Protein AF-A0A011V335-F1 (afdb_monomer_lite)

Sequence (311 aa):
MRTKAKAALISAAAIVGVAGGIWFSWCSGINYERRYKKLFDKTFKGDYKITVTESWFYTNKEAPIKLPVRYKVYDVEYKDKNGNVRHSELDNRVGYSNYFFEDEKLIEYIKNRNFKADYDIMAFLNYEMDDIAKEDMRENIMPKYFDFTYDPESDSFPQGDGYKMICLPFGTCTNYVSETENIDKMQEFISPENCIVISDMDAKTYANIKSNYLLFAVIITDEDKYEMKDEYLKKVEAMMDEYSAASDFGGNYHYIVRRESNEETELKDLDVTEVYVLNGEKITFDPNEEYPSARFREEIAKKCGYVISKK

Secondary structure (DSSP, 8-state):
-HHHHHHHHHHHHHHHHHHHHHHHHHHT---HHHHHHHHHHHHTTT-EEEEEEEEEEE--SSSSS---EEEEEEEEEEE-TT--EEEEEEEGGGGG-SSS----SHHHHHHHHHHHHHHHHHHHHHHHHHHHHHHHIIIIIGGGT--EE--TTTTPPPEETTEEEEEEEEESHHHH--SSSSHHHHHHHH-TTT---GGG--HHHHHT-TTEEEEEEEEE--GGGGGGHHHHHHHHHHHHHHHHHTSTT--EEEEEEEEPPPTTS-GGG--EEEEEEETTEEE---TTSS-HHHHHHHHHHHHTT------

pLDDT: mean 83.06, std 13.7, range [46.56, 97.25]

Foldseek 3Di:
DPPVVVVVVVVVVVVCVVVVVCLVVFQAFDDCCVPQVLLCCQQQVPAKDKDFPDWDWDFAPQAPDGDTHIWTKIWIWGAAQVRDIDTFIDTSCQLQDCPAHRPPDPVSSVVSSVVSNLLSVLVRLQVLLFVQAQVQCVPPQLVVQADWDDDPVPPAATDDDQKGKDKGKDQLQSVQDHPVWCSVVSCCCSPSVNHHRSNHHYLLVQQQPLRMEIEMEIEGRDPVCQVCQVVVVVSVVVSLQVSLVSYPQRGWYKYKYWYDDDPPDDPVPIPMDIWTARSNRTDDDDPPDDCPVVVSSVVSCVVVPTDDDDD

Radius of gyration: 24.75 Å; chains: 1; bounding box: 71×44×75 Å

Structure (mmCIF, N/CA/C/O backbone):
data_AF-A0A011V335-F1
#
_entry.id   AF-A0A011V335-F1
#
loop_
_atom_site.group_PDB
_atom_site.id
_atom_site.type_symbol
_atom_site.label_atom_id
_atom_site.label_alt_id
_atom_site.label_comp_id
_atom_site.label_asym_id
_atom_site.label_entity_id
_atom_site.label_seq_id
_atom_site.pdbx_PDB_ins_code
_atom_site.Cartn_x
_atom_site.Cartn_y
_atom_site.Cartn_z
_atom_site.occupancy
_atom_site.B_iso_or_equiv
_atom_site.auth_seq_id
_atom_site.auth_comp_id
_atom_site.auth_asym_id
_atom_site.auth_atom_id
_atom_site.pdbx_PDB_model_num
ATOM 1 N N . MET A 1 1 ? 50.558 -2.243 -48.450 1.00 47.88 1 MET A N 1
ATOM 2 C CA . MET A 1 1 ? 49.505 -1.268 -48.061 1.00 47.88 1 MET A CA 1
ATOM 3 C C . MET A 1 1 ? 48.064 -1.809 -48.053 1.00 47.88 1 MET A C 1
ATOM 5 O O . MET A 1 1 ? 47.251 -1.235 -47.347 1.00 47.88 1 MET A O 1
ATOM 9 N N . ARG A 1 2 ? 47.705 -2.908 -48.745 1.00 50.12 2 ARG A N 1
ATOM 10 C CA . ARG A 1 2 ? 46.299 -3.380 -48.844 1.00 50.12 2 ARG A CA 1
ATOM 11 C C . ARG A 1 2 ? 45.705 -4.083 -47.603 1.00 50.12 2 ARG A C 1
ATOM 13 O O . ARG A 1 2 ? 44.489 -4.157 -47.487 1.00 50.12 2 ARG A O 1
ATOM 20 N N . THR A 1 3 ? 46.519 -4.589 -46.677 1.00 53.72 3 THR A N 1
ATOM 21 C CA . THR A 1 3 ? 46.053 -5.356 -45.500 1.00 53.72 3 THR A CA 1
ATOM 22 C C . THR A 1 3 ? 45.616 -4.475 -44.325 1.00 53.72 3 THR A C 1
ATOM 24 O O . THR A 1 3 ? 44.607 -4.769 -43.692 1.00 53.72 3 THR A O 1
ATOM 27 N N . LYS A 1 4 ? 46.297 -3.345 -44.085 1.00 50.56 4 LYS A N 1
ATOM 28 C CA . LYS A 1 4 ? 45.933 -2.385 -43.023 1.00 50.56 4 LYS A CA 1
ATOM 29 C C . LYS A 1 4 ? 44.600 -1.671 -43.297 1.00 50.56 4 LYS A C 1
ATOM 31 O O . LYS A 1 4 ? 43.833 -1.450 -42.371 1.00 50.56 4 LYS A O 1
ATOM 36 N N . ALA A 1 5 ? 44.293 -1.387 -44.566 1.00 55.03 5 ALA A N 1
ATOM 37 C CA . ALA A 1 5 ? 43.025 -0.771 -44.971 1.00 55.03 5 ALA A CA 1
ATOM 38 C C . ALA A 1 5 ? 41.816 -1.708 -44.776 1.00 55.03 5 ALA A C 1
ATOM 40 O O . ALA A 1 5 ? 40.760 -1.261 -44.342 1.00 55.03 5 ALA A O 1
ATOM 41 N N . LYS A 1 6 ? 41.976 -3.016 -45.035 1.00 47.25 6 LYS A N 1
ATOM 42 C CA . LYS A 1 6 ? 40.929 -4.019 -44.766 1.00 47.25 6 LYS A CA 1
ATOM 43 C C . LYS A 1 6 ? 40.679 -4.202 -43.268 1.00 47.25 6 LYS A C 1
ATOM 45 O O . LYS A 1 6 ? 39.527 -4.254 -42.861 1.00 47.25 6 LYS A O 1
ATOM 50 N N . ALA A 1 7 ? 41.737 -4.246 -42.455 1.00 56.38 7 ALA A N 1
ATOM 51 C CA . ALA A 1 7 ? 41.606 -4.303 -40.999 1.00 56.38 7 ALA A CA 1
ATOM 52 C C . ALA A 1 7 ? 40.910 -3.047 -40.442 1.00 56.38 7 ALA A C 1
ATOM 54 O O . ALA A 1 7 ? 39.993 -3.170 -39.643 1.00 56.38 7 ALA A O 1
ATOM 55 N N . ALA A 1 8 ? 41.265 -1.854 -40.935 1.00 57.12 8 ALA A N 1
ATOM 56 C CA . ALA A 1 8 ? 40.612 -0.604 -40.545 1.00 57.12 8 ALA A CA 1
ATOM 57 C C . ALA A 1 8 ? 39.120 -0.555 -40.932 1.00 57.12 8 ALA A C 1
ATOM 59 O O . ALA A 1 8 ? 38.309 -0.086 -40.142 1.00 57.12 8 ALA A O 1
ATOM 60 N N . LEU A 1 9 ? 38.743 -1.080 -42.104 1.00 51.69 9 LEU A N 1
ATOM 61 C CA . LEU A 1 9 ? 37.343 -1.184 -42.541 1.00 51.69 9 LEU A CA 1
ATOM 62 C C . LEU A 1 9 ? 36.528 -2.174 -41.701 1.00 51.69 9 LEU A C 1
ATOM 64 O O . LEU A 1 9 ? 35.381 -1.886 -41.375 1.00 51.69 9 LEU A O 1
ATOM 68 N N . ILE A 1 10 ? 37.113 -3.313 -41.323 1.00 58.72 10 ILE A N 1
ATOM 69 C CA . ILE A 1 10 ? 36.459 -4.299 -40.449 1.00 58.72 10 ILE A CA 1
ATOM 70 C C . ILE A 1 10 ? 36.285 -3.726 -39.037 1.00 58.72 10 ILE A C 1
ATOM 72 O O . ILE A 1 10 ? 35.203 -3.835 -38.466 1.00 58.72 10 ILE A O 1
ATOM 76 N N . SER A 1 11 ? 37.300 -3.042 -38.501 1.00 52.34 11 SER A N 1
ATOM 77 C CA . SER A 1 11 ? 37.193 -2.345 -37.216 1.00 52.34 11 SER A CA 1
ATOM 78 C C . SER A 1 11 ? 36.171 -1.205 -37.259 1.00 52.34 11 SER A C 1
ATOM 80 O O . SER A 1 11 ? 35.388 -1.059 -36.328 1.00 52.34 11 SER A O 1
ATOM 82 N N . ALA A 1 12 ? 36.114 -0.432 -38.348 1.00 52.47 12 ALA A N 1
ATOM 83 C CA . ALA A 1 12 ? 35.109 0.615 -38.530 1.00 52.47 12 ALA A CA 1
ATOM 84 C C . ALA A 1 12 ? 33.688 0.037 -38.637 1.00 52.47 12 ALA A C 1
ATOM 86 O O . ALA A 1 12 ? 32.772 0.562 -38.014 1.00 52.47 12 ALA A O 1
ATOM 87 N N . ALA A 1 13 ? 33.500 -1.075 -39.354 1.00 51.75 13 ALA A N 1
ATOM 88 C CA . ALA A 1 13 ? 32.215 -1.768 -39.436 1.00 51.75 13 ALA A CA 1
ATOM 89 C C . ALA A 1 13 ? 31.782 -2.358 -38.083 1.00 51.75 13 ALA A C 1
ATOM 91 O O . ALA A 1 13 ? 30.604 -2.296 -37.746 1.00 51.75 13 ALA A O 1
ATOM 92 N N . ALA A 1 14 ? 32.720 -2.867 -37.278 1.00 52.34 14 ALA A N 1
ATOM 93 C CA . ALA A 1 14 ? 32.442 -3.319 -35.917 1.00 52.34 14 ALA A CA 1
ATOM 94 C C . ALA A 1 14 ? 32.043 -2.150 -34.999 1.00 52.34 14 ALA A C 1
ATOM 96 O O . ALA A 1 14 ? 31.072 -2.265 -34.260 1.00 52.34 14 ALA A O 1
ATOM 97 N N . ILE A 1 15 ? 32.724 -1.003 -35.091 1.00 59.44 15 ILE A N 1
ATOM 98 C CA . ILE A 1 15 ? 32.381 0.207 -34.325 1.00 59.44 15 ILE A CA 1
ATOM 99 C C . ILE A 1 15 ? 31.007 0.748 -34.739 1.00 59.44 15 ILE A C 1
ATOM 101 O O . ILE A 1 15 ? 30.199 1.067 -33.874 1.00 59.44 15 ILE A O 1
ATOM 105 N N . VAL A 1 16 ? 30.704 0.804 -36.040 1.00 57.41 16 VAL A N 1
ATOM 106 C CA . VAL A 1 16 ? 29.388 1.229 -36.550 1.00 57.41 16 VAL A CA 1
ATOM 107 C C . VAL A 1 16 ? 28.296 0.222 -36.185 1.00 57.41 16 VAL A C 1
ATOM 109 O O . VAL A 1 16 ? 27.193 0.629 -35.838 1.00 57.41 16 VAL A O 1
ATOM 112 N N . GLY A 1 17 ? 28.592 -1.079 -36.197 1.00 53.84 17 GLY A N 1
ATOM 113 C CA . GLY A 1 17 ? 27.668 -2.124 -35.753 1.00 53.84 17 GLY A CA 1
ATOM 114 C C . GLY A 1 17 ? 27.359 -2.039 -34.257 1.00 53.84 17 GLY A C 1
ATOM 115 O O . GLY A 1 17 ? 26.199 -2.135 -33.866 1.00 53.84 17 GLY A O 1
ATOM 116 N N . VAL A 1 18 ? 28.371 -1.784 -33.424 1.00 57.69 18 VAL A N 1
ATOM 117 C CA . VAL A 1 18 ? 28.208 -1.577 -31.976 1.00 57.69 18 VAL A CA 1
ATOM 118 C C . VAL A 1 18 ? 27.462 -0.270 -31.696 1.00 57.69 18 VAL A C 1
ATOM 120 O O . VAL A 1 18 ? 26.479 -0.283 -30.962 1.00 57.69 18 VAL A O 1
ATOM 123 N N . ALA A 1 19 ? 27.848 0.842 -32.326 1.00 59.41 19 ALA A N 1
ATOM 124 C CA . ALA A 1 19 ? 27.178 2.134 -32.164 1.00 59.41 19 ALA A CA 1
ATOM 125 C C . ALA A 1 19 ? 25.725 2.105 -32.671 1.00 59.41 19 ALA A C 1
ATOM 127 O O . ALA A 1 19 ? 24.827 2.616 -32.007 1.00 59.41 19 ALA A O 1
ATOM 128 N N . GLY A 1 20 ? 25.476 1.454 -33.809 1.00 56.81 20 GLY A N 1
ATOM 129 C CA . GLY A 1 20 ? 24.141 1.261 -34.372 1.00 56.81 20 GLY A CA 1
ATOM 130 C C . GLY A 1 20 ? 23.272 0.338 -33.519 1.00 56.81 20 GLY A C 1
ATOM 131 O O . GLY A 1 20 ? 22.116 0.658 -33.264 1.00 56.81 20 GLY A O 1
ATOM 132 N N . GLY A 1 21 ? 23.820 -0.771 -33.013 1.00 59.94 21 GLY A N 1
ATOM 133 C CA . GLY A 1 21 ? 23.112 -1.672 -32.098 1.00 59.94 21 GLY A CA 1
ATOM 134 C C . GLY A 1 21 ? 22.742 -0.998 -30.774 1.00 59.94 21 GLY A C 1
ATOM 135 O O . GLY A 1 21 ? 21.608 -1.135 -30.311 1.00 59.94 21 GLY A O 1
ATOM 136 N N . ILE A 1 22 ? 23.661 -0.205 -30.211 1.00 60.53 22 ILE A N 1
ATOM 137 C CA . ILE A 1 22 ? 23.408 0.625 -29.026 1.00 60.53 22 ILE A CA 1
ATOM 138 C C . ILE A 1 22 ? 22.301 1.641 -29.325 1.00 60.53 22 ILE A C 1
ATOM 140 O O . ILE A 1 22 ? 21.349 1.723 -28.556 1.00 60.53 22 ILE A O 1
ATOM 144 N N . TRP A 1 23 ? 22.359 2.344 -30.461 1.00 59.50 23 TRP A N 1
ATOM 145 C CA . TRP A 1 23 ? 21.340 3.315 -30.873 1.00 59.50 23 TRP A CA 1
ATOM 146 C C . TRP A 1 23 ? 19.948 2.684 -31.035 1.00 59.50 23 TRP A C 1
ATOM 148 O O . TRP A 1 23 ? 18.973 3.178 -30.470 1.00 59.50 23 TRP A O 1
ATOM 158 N N . PHE A 1 24 ? 19.840 1.555 -31.745 1.00 59.03 24 PHE A N 1
ATOM 159 C CA . PHE A 1 24 ? 18.565 0.860 -31.965 1.00 59.03 24 PHE A CA 1
ATOM 160 C C . PHE A 1 24 ? 17.959 0.293 -30.676 1.00 59.03 24 PHE A C 1
ATOM 162 O O . PHE A 1 24 ? 16.754 0.427 -30.464 1.00 59.03 24 PHE A O 1
ATOM 169 N N . SER A 1 25 ? 18.772 -0.302 -29.795 1.00 61.47 25 SER A N 1
ATOM 170 C CA . SER A 1 25 ? 18.303 -0.800 -28.492 1.00 61.47 25 SER A CA 1
ATOM 171 C C . SER A 1 25 ? 17.948 0.320 -27.506 1.00 61.47 25 SER A C 1
ATOM 173 O O . SER A 1 25 ? 17.353 0.055 -26.456 1.00 61.47 25 SER A O 1
ATOM 175 N N . TRP A 1 26 ? 18.372 1.550 -27.780 1.00 62.94 26 TRP A N 1
ATOM 176 C CA . TRP A 1 26 ? 18.192 2.684 -26.889 1.00 62.94 26 TRP A CA 1
ATOM 177 C C . TRP A 1 26 ? 17.003 3.562 -27.326 1.00 62.94 26 TRP A C 1
ATOM 179 O O . TRP A 1 26 ? 16.133 3.840 -26.502 1.00 62.94 26 TRP A O 1
ATOM 189 N N . CYS A 1 27 ? 16.842 3.852 -28.624 1.00 62.84 27 CYS A N 1
ATOM 190 C CA . CYS A 1 27 ? 15.642 4.518 -29.149 1.00 62.84 27 CYS A CA 1
ATOM 191 C C . CYS A 1 27 ? 14.360 3.684 -28.996 1.00 62.84 27 CYS A C 1
ATOM 193 O O . CYS A 1 27 ? 13.268 4.230 -29.138 1.00 62.84 27 CYS A O 1
ATOM 195 N N . SER A 1 28 ? 14.451 2.372 -28.750 1.00 67.31 28 SER A N 1
ATOM 196 C CA . SER A 1 28 ? 13.273 1.502 -28.668 1.00 67.31 28 SER A CA 1
ATOM 197 C C . SER A 1 28 ? 12.402 1.724 -27.426 1.00 67.31 28 SER A C 1
ATOM 199 O O . SER A 1 28 ? 11.282 1.215 -27.407 1.00 67.31 28 SER A O 1
ATOM 201 N N . GLY A 1 29 ? 12.887 2.453 -26.414 1.00 75.56 29 GLY A N 1
ATOM 202 C CA . GLY A 1 29 ? 12.177 2.610 -25.142 1.00 75.56 29 GLY A CA 1
ATOM 203 C C . GLY A 1 29 ? 12.129 1.316 -24.318 1.00 75.56 29 GLY A C 1
ATOM 204 O O . GLY A 1 29 ? 12.666 0.278 -24.730 1.00 75.56 29 GLY A O 1
ATOM 205 N N . ILE A 1 30 ? 11.441 1.360 -23.173 1.00 81.88 30 ILE A N 1
ATOM 206 C CA . ILE A 1 30 ? 11.081 0.164 -22.399 1.00 81.88 30 ILE A CA 1
ATOM 207 C C . ILE A 1 30 ? 9.659 -0.253 -22.782 1.00 81.88 30 ILE A C 1
ATOM 209 O O . ILE A 1 30 ? 8.708 0.518 -22.675 1.00 81.88 30 ILE A O 1
ATOM 213 N N . ASN A 1 31 ? 9.505 -1.484 -23.264 1.00 84.56 31 ASN A N 1
ATOM 214 C CA . ASN A 1 31 ? 8.196 -2.048 -23.574 1.00 84.56 31 ASN A CA 1
ATOM 215 C C . ASN A 1 31 ? 7.699 -2.847 -22.360 1.00 84.56 31 ASN A C 1
ATOM 217 O O . ASN A 1 31 ? 8.119 -3.994 -22.180 1.00 84.56 31 ASN A O 1
ATOM 221 N N . TYR A 1 32 ? 6.853 -2.220 -21.536 1.00 85.88 32 TYR A N 1
ATOM 222 C CA . TYR A 1 32 ? 6.310 -2.818 -20.313 1.00 85.88 32 TYR A CA 1
ATOM 223 C C . TYR A 1 32 ? 5.444 -4.042 -20.609 1.00 85.88 32 TYR A C 1
ATOM 225 O O . TYR A 1 32 ? 5.655 -5.079 -19.987 1.00 85.88 32 TYR A O 1
ATOM 233 N N . GLU A 1 33 ? 4.587 -3.979 -21.633 1.00 82.25 33 GLU A N 1
ATOM 234 C CA . GLU A 1 33 ? 3.766 -5.112 -22.080 1.00 82.25 33 GLU A CA 1
ATOM 235 C C . GLU A 1 33 ? 4.626 -6.357 -22.331 1.00 82.25 33 GLU A C 1
ATOM 237 O O . GLU A 1 33 ? 4.341 -7.431 -21.815 1.00 82.25 33 GLU A O 1
ATOM 242 N N . ARG A 1 34 ? 5.734 -6.220 -23.069 1.00 87.94 34 ARG A N 1
ATOM 243 C CA . ARG A 1 34 ? 6.615 -7.357 -23.368 1.00 87.94 34 ARG A CA 1
ATOM 244 C C . ARG A 1 34 ? 7.442 -7.800 -22.161 1.00 87.94 34 ARG A C 1
ATOM 246 O O . ARG A 1 34 ? 7.646 -8.998 -21.984 1.00 87.94 34 ARG A O 1
ATOM 253 N N . ARG A 1 35 ? 7.989 -6.857 -21.387 1.00 88.62 35 ARG A N 1
ATOM 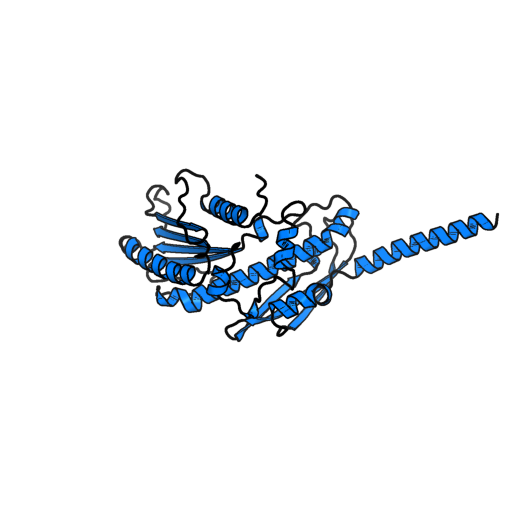254 C CA . ARG A 1 35 ? 8.908 -7.153 -20.273 1.00 88.62 35 ARG A CA 1
ATOM 255 C C . ARG A 1 35 ? 8.180 -7.798 -19.094 1.00 88.62 35 ARG A C 1
ATOM 257 O O . ARG A 1 35 ? 8.686 -8.776 -18.557 1.00 88.62 35 ARG A O 1
ATOM 264 N N . TYR A 1 36 ? 6.996 -7.296 -18.754 1.00 91.69 36 TYR A N 1
ATOM 265 C CA . TYR A 1 36 ? 6.241 -7.699 -17.568 1.00 91.69 36 TYR A CA 1
ATOM 266 C C . TYR A 1 36 ? 5.010 -8.547 -17.890 1.00 91.69 36 TYR A C 1
ATOM 268 O O . TYR A 1 36 ? 4.214 -8.810 -16.998 1.00 91.69 36 TYR A O 1
ATOM 276 N N . LYS A 1 37 ? 4.865 -9.057 -19.125 1.00 93.06 37 LYS A N 1
ATOM 277 C CA . LYS A 1 37 ? 3.721 -9.901 -19.514 1.00 93.06 37 LYS A CA 1
ATOM 278 C C . LYS A 1 37 ? 3.405 -10.996 -18.494 1.00 93.06 37 LYS A C 1
ATOM 280 O O . LYS A 1 37 ? 2.276 -11.099 -18.048 1.00 93.06 37 LYS A O 1
ATOM 285 N N . LYS A 1 38 ? 4.403 -11.800 -18.111 1.00 94.62 38 LYS A N 1
ATOM 286 C CA . LYS A 1 38 ? 4.194 -12.905 -17.159 1.00 94.62 38 LYS A CA 1
ATOM 287 C C . LYS A 1 38 ? 3.775 -12.419 -15.772 1.00 94.62 38 LYS A C 1
ATOM 289 O O . LYS A 1 38 ? 3.031 -13.120 -15.098 1.00 94.62 38 LYS A O 1
ATOM 294 N N . LEU A 1 39 ? 4.280 -11.258 -15.358 1.00 94.31 39 LEU A N 1
ATOM 295 C CA . LEU A 1 39 ? 3.921 -10.629 -14.094 1.00 94.31 39 LEU A CA 1
ATOM 296 C C . LEU A 1 39 ? 2.456 -10.185 -14.145 1.00 94.31 39 LEU A C 1
ATOM 298 O O . LEU A 1 39 ? 1.678 -10.618 -13.309 1.00 94.31 39 LEU A O 1
ATOM 302 N N . PHE A 1 40 ? 2.051 -9.442 -15.177 1.00 94.50 40 PHE A N 1
ATOM 303 C CA . PHE A 1 40 ? 0.663 -9.006 -15.356 1.00 94.50 40 PHE A CA 1
ATOM 304 C C . PHE A 1 40 ? -0.318 -10.169 -15.556 1.00 94.50 40 PHE A C 1
ATOM 306 O O . PHE A 1 40 ? -1.364 -10.194 -14.916 1.00 94.50 40 PHE A O 1
ATOM 313 N N . ASP A 1 41 ? 0.043 -11.181 -16.352 1.00 95.00 41 ASP A N 1
ATOM 314 C CA . ASP A 1 41 ? -0.749 -12.409 -16.513 1.00 95.00 41 ASP A CA 1
ATOM 315 C C . ASP A 1 41 ? -0.999 -13.099 -15.161 1.00 95.00 41 ASP A C 1
ATOM 317 O O . ASP A 1 41 ? -2.056 -13.686 -14.947 1.00 95.00 41 ASP A O 1
ATOM 321 N N . LYS A 1 42 ? -0.037 -13.041 -14.233 1.00 95.06 42 LYS A N 1
ATOM 322 C CA . LYS A 1 42 ? -0.183 -13.624 -12.899 1.00 95.06 42 LYS A CA 1
ATOM 323 C C . LYS A 1 42 ? -0.983 -12.716 -11.967 1.00 95.06 42 LYS A C 1
ATOM 325 O O . LYS A 1 42 ? -1.957 -13.170 -11.371 1.00 95.06 42 LYS A O 1
ATOM 330 N N . THR A 1 43 ? -0.576 -11.456 -11.862 1.00 94.00 43 THR A N 1
ATOM 331 C CA . THR A 1 43 ? -1.134 -10.454 -10.952 1.00 94.00 43 THR A CA 1
ATOM 332 C C . THR A 1 43 ? -2.601 -10.152 -11.243 1.00 94.00 43 THR A C 1
ATOM 334 O O . THR A 1 43 ? -3.388 -10.015 -10.311 1.00 94.00 43 THR A O 1
ATOM 337 N N . PHE A 1 44 ? -2.981 -10.112 -12.519 1.00 94.62 44 PHE A N 1
ATOM 338 C CA . PHE A 1 44 ? -4.353 -9.852 -12.956 1.00 94.62 44 PHE A CA 1
ATOM 339 C C . PHE A 1 44 ? -5.048 -11.107 -13.496 1.00 94.62 44 PHE A C 1
ATOM 341 O O . PHE A 1 44 ? -6.033 -11.011 -14.220 1.00 94.62 44 PHE A O 1
ATOM 348 N N . LYS A 1 45 ? -4.505 -12.305 -13.225 1.00 94.44 45 LYS A N 1
ATOM 349 C CA . LYS A 1 45 ? -5.029 -13.599 -13.714 1.00 94.44 45 LYS A CA 1
ATOM 350 C C . LYS A 1 45 ? -5.254 -13.683 -15.235 1.00 94.44 45 LYS A C 1
ATOM 352 O O . LYS A 1 45 ? -6.031 -14.515 -15.703 1.00 94.44 45 LYS A O 1
ATOM 357 N N . GLY A 1 46 ? -4.581 -12.840 -16.012 1.00 91.62 46 GLY A N 1
ATOM 358 C CA . GLY A 1 46 ? -4.769 -12.724 -17.457 1.00 91.62 46 GLY A CA 1
ATOM 359 C C . GLY A 1 46 ? -6.030 -11.961 -17.876 1.00 91.62 46 GLY A C 1
ATOM 360 O O . GLY A 1 46 ? -6.247 -11.814 -19.076 1.00 91.62 46 GLY A O 1
ATOM 361 N N . ASP A 1 47 ? -6.828 -11.458 -16.929 1.00 93.94 47 ASP A N 1
ATOM 362 C CA . ASP A 1 47 ? -7.994 -10.603 -17.175 1.00 93.94 47 ASP A CA 1
ATOM 363 C C . ASP A 1 47 ? -7.606 -9.129 -17.010 1.00 93.94 47 ASP A C 1
ATOM 365 O O . ASP A 1 47 ? -7.940 -8.457 -16.036 1.00 93.94 47 ASP A O 1
ATOM 369 N N . TYR A 1 48 ? -6.805 -8.653 -17.959 1.00 95.62 48 TYR A N 1
ATOM 370 C CA . TYR A 1 48 ? -6.386 -7.262 -18.030 1.00 95.62 48 TYR A CA 1
ATOM 371 C C . TYR A 1 48 ? -6.212 -6.833 -19.482 1.00 95.62 48 TYR A C 1
ATOM 373 O O . TYR A 1 48 ? -5.990 -7.644 -20.389 1.00 95.62 48 TYR A O 1
ATOM 381 N N . LYS A 1 49 ? -6.259 -5.526 -19.703 1.00 95.50 49 LYS A N 1
ATOM 382 C CA . LYS A 1 49 ? -6.048 -4.903 -21.001 1.00 95.50 49 LYS A CA 1
ATOM 383 C C . LYS A 1 49 ? -5.068 -3.752 -20.845 1.00 95.50 49 LYS A C 1
ATOM 385 O O . LYS A 1 49 ? -5.265 -2.863 -20.032 1.00 95.50 49 LYS A O 1
ATOM 390 N N . ILE A 1 50 ? -4.019 -3.765 -21.664 1.00 93.50 50 ILE A N 1
ATOM 391 C CA . ILE A 1 50 ? -3.057 -2.665 -21.743 1.00 93.50 50 ILE A CA 1
ATOM 392 C C . ILE A 1 50 ? -3.330 -1.882 -23.019 1.00 93.50 50 ILE A C 1
ATOM 394 O O . ILE A 1 50 ? -3.213 -2.421 -24.122 1.00 93.50 50 ILE A O 1
ATOM 398 N N . THR A 1 51 ? -3.654 -0.603 -22.872 1.00 94.25 51 THR A N 1
ATOM 399 C CA . THR A 1 51 ? -3.870 0.314 -23.994 1.00 94.25 51 THR A CA 1
ATOM 400 C C . THR A 1 51 ? -2.783 1.377 -23.993 1.00 94.25 51 THR A C 1
ATOM 402 O O . THR A 1 51 ? -2.498 1.974 -22.965 1.00 94.25 51 THR A O 1
ATOM 405 N N . VAL A 1 52 ? -2.162 1.642 -25.144 1.00 93.25 52 VAL A N 1
ATOM 406 C CA . VAL A 1 52 ? -1.246 2.786 -25.273 1.00 93.25 52 VAL A CA 1
ATOM 407 C C . VAL A 1 52 ? -2.086 4.050 -25.434 1.00 93.25 52 VAL A C 1
ATOM 409 O O . VAL A 1 52 ? -2.731 4.217 -26.470 1.00 93.25 52 VAL A O 1
ATOM 412 N N . THR A 1 53 ? -2.075 4.919 -24.428 1.00 94.75 53 THR A N 1
ATOM 413 C CA . THR A 1 53 ? -2.813 6.194 -24.422 1.00 94.75 53 THR A CA 1
ATOM 414 C C . THR A 1 53 ? -2.000 7.316 -25.059 1.00 94.75 53 THR A C 1
ATOM 416 O O . THR A 1 53 ? -2.546 8.161 -25.766 1.00 94.75 53 THR A O 1
ATOM 419 N N . GLU A 1 54 ? -0.677 7.277 -24.900 1.00 93.12 54 GLU A N 1
ATOM 420 C CA . GLU A 1 54 ? 0.250 8.242 -25.485 1.00 93.12 54 GLU A CA 1
ATOM 421 C C . GLU A 1 54 ? 1.501 7.533 -26.016 1.00 93.12 54 GLU A C 1
ATOM 423 O O . GLU A 1 54 ? 2.002 6.587 -25.408 1.00 93.12 54 GLU A O 1
ATOM 428 N N . SER A 1 55 ? 2.050 7.982 -27.150 1.00 89.94 55 SER A N 1
ATOM 429 C CA . SER A 1 55 ? 3.369 7.535 -27.605 1.00 89.94 55 SER A CA 1
ATOM 430 C C . SER A 1 55 ? 4.075 8.598 -28.431 1.00 89.94 55 SER A C 1
ATOM 432 O O . SER A 1 55 ? 3.554 9.061 -29.446 1.00 89.94 55 SER A O 1
ATOM 434 N N . TRP A 1 56 ? 5.293 8.952 -28.022 1.00 89.00 56 TRP A N 1
ATOM 435 C CA . TRP A 1 56 ? 6.123 9.911 -28.743 1.00 89.00 56 TRP A CA 1
ATOM 436 C C . TRP A 1 56 ? 7.614 9.714 -28.434 1.00 89.00 56 TRP A C 1
ATOM 438 O O . TRP A 1 56 ? 8.044 8.636 -28.016 1.00 89.00 56 TRP A O 1
ATOM 448 N N . PHE A 1 57 ? 8.422 10.743 -28.681 1.00 86.56 57 PHE A N 1
ATOM 449 C CA . PHE A 1 57 ? 9.812 10.816 -28.258 1.00 86.56 57 PHE A CA 1
ATOM 450 C C . PHE A 1 57 ? 9.961 11.758 -27.065 1.00 86.56 57 PHE A C 1
ATOM 452 O O . PHE A 1 57 ? 9.419 12.862 -27.059 1.00 86.56 57 PHE A O 1
ATOM 459 N N . TYR A 1 58 ? 10.733 11.325 -26.076 1.00 84.06 58 TYR A N 1
ATOM 460 C CA . TYR A 1 58 ? 11.066 12.067 -24.870 1.00 84.06 58 TYR A CA 1
ATOM 461 C C . TYR A 1 58 ? 12.580 12.231 -24.778 1.00 84.06 58 TYR A C 1
ATOM 463 O O . TYR A 1 58 ? 13.332 11.324 -25.123 1.00 84.06 58 TYR A O 1
ATOM 471 N N . THR A 1 59 ? 13.031 13.377 -24.281 1.00 82.31 59 THR A N 1
ATOM 472 C CA . THR A 1 59 ? 14.439 13.611 -23.959 1.00 82.31 59 THR A CA 1
ATOM 473 C C . THR A 1 59 ? 14.498 14.202 -22.562 1.00 82.31 59 THR A C 1
ATOM 475 O O . THR A 1 59 ? 13.990 15.306 -22.348 1.00 82.31 59 THR A O 1
ATOM 478 N N . ASN A 1 60 ? 15.141 13.505 -21.625 1.00 78.56 60 ASN A N 1
ATOM 479 C CA . ASN A 1 60 ? 15.397 14.065 -20.304 1.00 78.56 60 ASN A CA 1
ATOM 480 C C . ASN A 1 60 ? 16.394 15.230 -20.444 1.00 78.56 60 ASN A C 1
ATOM 482 O O . ASN A 1 60 ? 17.516 15.058 -20.927 1.00 78.56 60 ASN A O 1
ATOM 486 N N . LYS A 1 61 ? 15.958 16.437 -20.068 1.00 80.06 61 LYS A N 1
ATOM 487 C CA . LYS A 1 61 ? 16.761 17.664 -20.184 1.00 80.06 61 LYS A CA 1
ATOM 488 C C . LYS A 1 61 ? 17.907 17.718 -19.174 1.00 80.06 61 LYS A C 1
ATOM 490 O O . LYS A 1 61 ? 18.881 18.420 -19.440 1.00 80.06 61 LYS A O 1
ATOM 495 N N . GLU A 1 62 ? 17.768 16.990 -18.074 1.00 75.50 62 GLU A N 1
ATOM 496 C CA . GLU A 1 62 ? 18.687 16.942 -16.937 1.00 75.50 62 GLU A CA 1
ATOM 497 C C . GLU A 1 62 ? 19.622 15.727 -16.992 1.00 75.50 62 GLU A C 1
ATOM 499 O O . GLU A 1 62 ? 20.531 15.612 -16.178 1.00 75.50 62 GLU A O 1
ATOM 504 N N . ALA A 1 63 ? 19.431 14.817 -17.953 1.00 74.00 63 ALA A N 1
ATOM 505 C CA . ALA A 1 63 ? 20.334 13.690 -18.142 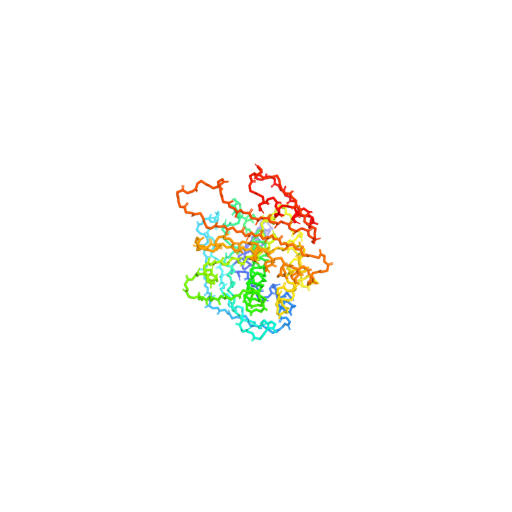1.00 74.00 63 ALA A CA 1
ATOM 506 C C . ALA A 1 63 ? 21.722 14.167 -18.616 1.00 74.00 63 ALA A C 1
ATOM 508 O O . ALA A 1 63 ? 21.808 15.109 -19.419 1.00 74.00 63 ALA A O 1
ATOM 509 N N . PRO A 1 64 ? 22.810 13.466 -18.232 1.00 67.12 64 PRO A N 1
ATOM 510 C CA . PRO A 1 64 ? 24.170 13.801 -18.665 1.00 67.12 64 PRO A CA 1
ATOM 511 C C . PRO A 1 64 ? 24.309 13.774 -20.194 1.00 67.12 64 PRO A C 1
ATOM 513 O O . PRO A 1 64 ? 25.158 14.465 -20.759 1.00 67.12 64 PRO A O 1
ATOM 516 N N . ILE A 1 65 ? 23.454 13.005 -20.886 1.00 67.25 65 ILE A N 1
ATOM 517 C CA . ILE A 1 65 ? 23.340 13.020 -22.344 1.00 67.25 65 ILE A CA 1
ATOM 518 C C . ILE A 1 65 ? 21.868 13.115 -22.768 1.00 67.25 65 ILE A C 1
ATOM 520 O O . ILE A 1 65 ? 21.049 12.255 -22.454 1.00 67.25 65 ILE A O 1
ATOM 524 N N . LYS A 1 66 ? 21.557 14.152 -23.556 1.00 77.62 66 LYS A N 1
ATOM 525 C CA . LYS A 1 66 ? 20.221 14.464 -24.092 1.00 77.62 66 LYS A CA 1
ATOM 526 C C . LYS A 1 66 ? 19.899 13.613 -25.311 1.00 77.62 66 LYS A C 1
ATOM 528 O O . LYS A 1 66 ? 19.945 14.083 -26.448 1.00 77.62 66 LYS A O 1
ATOM 533 N N . LEU A 1 67 ? 19.609 12.348 -25.073 1.00 73.25 67 LEU A N 1
ATOM 534 C CA . LEU A 1 67 ? 19.272 11.422 -26.134 1.00 73.25 67 LEU A CA 1
ATOM 535 C C . LEU A 1 67 ? 17.723 11.241 -26.204 1.00 73.25 67 LEU A C 1
ATOM 537 O O . LEU A 1 67 ? 17.106 11.000 -25.166 1.00 73.25 67 LEU A O 1
ATOM 541 N N . PRO A 1 68 ? 17.073 11.349 -27.388 1.00 78.88 68 PRO A N 1
ATOM 542 C CA . PRO A 1 68 ? 15.640 11.048 -27.583 1.00 78.88 68 PRO A CA 1
ATOM 543 C C . PRO A 1 68 ? 15.229 9.554 -27.488 1.00 78.88 68 PRO A C 1
ATOM 545 O O . PRO A 1 68 ? 15.513 8.749 -28.379 1.00 78.88 68 PRO A O 1
ATOM 548 N N . VAL A 1 69 ? 14.454 9.183 -26.474 1.00 80.81 69 VAL A N 1
ATOM 549 C CA . VAL A 1 69 ? 13.882 7.835 -26.303 1.00 80.81 69 VAL A CA 1
ATOM 550 C C . VAL A 1 69 ? 12.436 7.777 -26.780 1.00 80.81 69 VAL A C 1
ATOM 552 O O . VAL A 1 69 ? 11.692 8.739 -26.610 1.00 80.81 69 VAL A O 1
ATOM 555 N N . ARG A 1 70 ? 11.995 6.650 -27.353 1.00 84.94 70 ARG A N 1
ATOM 556 C CA . ARG A 1 70 ? 10.555 6.418 -27.536 1.00 84.94 70 ARG A CA 1
ATOM 557 C C . ARG A 1 70 ? 9.916 6.146 -26.186 1.00 84.94 70 ARG A C 1
ATOM 559 O O . ARG A 1 70 ? 10.372 5.251 -25.476 1.00 84.94 70 ARG A O 1
ATOM 566 N N . TYR A 1 71 ? 8.838 6.855 -25.890 1.00 88.06 71 TYR A N 1
ATOM 567 C CA . TYR A 1 71 ? 8.021 6.579 -24.722 1.00 88.06 71 TYR A CA 1
ATOM 568 C C . TYR A 1 71 ? 6.616 6.137 -25.106 1.00 88.06 71 TYR A C 1
ATOM 570 O O . TYR A 1 71 ? 6.155 6.311 -26.244 1.00 88.06 71 TYR A O 1
ATOM 578 N N . LYS A 1 72 ? 5.975 5.512 -24.130 1.00 90.94 72 LYS A N 1
ATOM 579 C CA . LYS A 1 72 ? 4.588 5.098 -24.137 1.00 90.94 72 LYS A CA 1
ATOM 580 C C . LYS A 1 72 ? 4.030 5.305 -22.738 1.00 90.94 72 LYS A C 1
ATOM 582 O O . LYS A 1 72 ? 4.652 4.857 -21.775 1.00 90.94 72 LYS A O 1
ATOM 587 N N . VAL A 1 73 ? 2.870 5.937 -22.684 1.00 92.31 73 VAL A N 1
ATOM 588 C CA . VAL A 1 73 ? 2.001 5.916 -21.513 1.00 92.31 73 VAL A CA 1
ATOM 589 C C . VAL A 1 73 ? 0.962 4.831 -21.764 1.00 92.31 73 VAL A C 1
ATOM 591 O O . VAL A 1 73 ? 0.437 4.707 -22.879 1.00 92.31 73 VAL A O 1
ATOM 594 N N . TYR A 1 74 ? 0.756 3.987 -20.766 1.00 92.69 74 TYR A N 1
ATOM 595 C CA . TYR A 1 74 ? -0.153 2.859 -20.823 1.00 92.69 74 TYR A CA 1
ATOM 596 C C . TYR A 1 74 ? -1.279 3.065 -19.818 1.00 92.69 74 TYR A C 1
ATOM 598 O O . TYR A 1 74 ? -1.015 3.437 -18.684 1.00 92.69 74 TYR A O 1
ATOM 606 N N . ASP A 1 75 ? -2.500 2.760 -20.229 1.00 95.31 75 ASP A N 1
ATOM 607 C CA . ASP A 1 75 ? -3.620 2.493 -19.332 1.00 95.31 75 ASP A CA 1
ATOM 608 C C . ASP A 1 75 ? -3.710 0.978 -19.126 1.00 95.31 75 ASP A C 1
ATOM 610 O O . ASP A 1 75 ? -3.775 0.219 -20.105 1.00 95.31 75 ASP A O 1
ATOM 614 N N . VAL A 1 76 ? -3.643 0.545 -17.869 1.00 95.12 76 VAL A N 1
ATOM 615 C CA . VAL A 1 76 ? -3.844 -0.842 -17.450 1.00 95.12 76 VAL A CA 1
ATOM 616 C C . VAL A 1 76 ? -5.244 -0.953 -16.865 1.00 95.12 76 VAL A C 1
ATOM 618 O O . VAL A 1 76 ? -5.498 -0.518 -15.748 1.00 95.12 76 VAL A O 1
ATOM 621 N N . GLU A 1 77 ? -6.140 -1.561 -17.633 1.00 96.62 77 GLU A N 1
ATOM 622 C CA . GLU A 1 77 ? -7.519 -1.839 -17.239 1.00 96.62 77 GLU A CA 1
ATOM 623 C C . GLU A 1 77 ? -7.614 -3.278 -16.714 1.00 96.62 77 GLU A C 1
ATOM 625 O O . GLU A 1 77 ? -7.164 -4.211 -17.389 1.00 96.62 77 GLU A O 1
ATOM 630 N N . TYR A 1 78 ? -8.197 -3.482 -15.533 1.00 95.81 78 TYR A N 1
ATOM 631 C CA . TYR A 1 78 ? -8.452 -4.811 -14.961 1.00 95.81 78 TYR A CA 1
ATOM 632 C C . TYR A 1 78 ? -9.685 -4.794 -14.048 1.00 95.81 78 TYR A C 1
ATOM 634 O O . TYR A 1 78 ? -10.240 -3.735 -13.760 1.00 95.81 78 TYR A O 1
ATOM 642 N N . LYS A 1 79 ? -10.140 -5.970 -13.602 1.00 95.44 79 LYS A N 1
ATOM 643 C CA . LYS A 1 79 ? -11.213 -6.084 -12.603 1.00 95.44 79 LYS A CA 1
ATOM 644 C C . LYS A 1 79 ? -10.669 -6.509 -11.251 1.00 95.44 79 LYS A C 1
ATOM 646 O O . LYS A 1 79 ? -9.881 -7.453 -11.171 1.00 95.44 79 LYS A O 1
ATOM 651 N N . ASP A 1 80 ? -11.115 -5.828 -10.203 1.00 93.38 80 ASP A N 1
ATOM 652 C CA . ASP A 1 80 ? -10.837 -6.240 -8.831 1.00 93.38 80 ASP A CA 1
ATOM 653 C C . ASP A 1 80 ? -11.723 -7.422 -8.395 1.00 93.38 80 ASP A C 1
ATOM 655 O O . ASP A 1 80 ? -12.587 -7.911 -9.135 1.00 93.38 80 ASP A O 1
ATOM 659 N N . LYS A 1 81 ? -11.517 -7.871 -7.155 1.00 92.88 81 LYS A N 1
ATOM 660 C CA . LYS A 1 81 ? -12.239 -8.993 -6.548 1.00 92.88 81 LYS A CA 1
ATOM 661 C C . LYS A 1 81 ? -13.754 -8.778 -6.497 1.00 92.88 81 LYS A C 1
ATOM 663 O O . LYS A 1 81 ? -14.513 -9.746 -6.564 1.00 92.88 81 LYS A O 1
ATOM 668 N N . ASN A 1 82 ? -14.183 -7.524 -6.381 1.00 89.38 82 ASN A N 1
ATOM 669 C CA . ASN A 1 82 ? -15.581 -7.119 -6.282 1.00 89.38 82 ASN A CA 1
ATOM 670 C C . ASN A 1 82 ? -16.210 -6.870 -7.666 1.00 89.38 82 ASN A C 1
ATOM 672 O O . ASN A 1 82 ? -17.412 -6.627 -7.769 1.00 89.38 82 ASN A O 1
ATOM 676 N N . GLY A 1 83 ? -15.427 -7.004 -8.741 1.00 90.62 83 GLY A N 1
ATOM 677 C CA . GLY A 1 83 ? -15.861 -6.817 -10.119 1.00 90.62 83 GLY A CA 1
ATOM 678 C C . GLY A 1 83 ? -15.833 -5.363 -10.586 1.00 90.62 83 GLY A C 1
ATOM 679 O O . GLY A 1 83 ? -16.314 -5.092 -11.692 1.00 90.62 83 GLY A O 1
ATOM 680 N N . ASN A 1 84 ? -15.270 -4.445 -9.794 1.00 91.75 84 ASN A N 1
ATOM 681 C CA . ASN A 1 84 ? -15.089 -3.060 -10.209 1.00 91.75 84 ASN A CA 1
ATOM 682 C C . ASN A 1 84 ? -13.999 -2.991 -11.276 1.00 91.75 84 ASN A C 1
ATOM 684 O O . ASN A 1 84 ? -12.962 -3.650 -11.174 1.00 91.75 84 ASN A O 1
ATOM 688 N N . VAL A 1 85 ? -14.240 -2.185 -12.308 1.00 95.25 85 VAL A N 1
ATOM 689 C CA . VAL A 1 85 ? -13.233 -1.908 -13.333 1.00 95.25 85 VAL A CA 1
ATOM 690 C C . VAL A 1 85 ? -12.275 -0.861 -12.786 1.00 95.25 85 VAL A C 1
ATOM 692 O O . VAL A 1 85 ? -12.702 0.221 -12.387 1.00 95.25 85 VAL A O 1
ATOM 695 N N . ARG A 1 86 ? -10.989 -1.192 -12.791 1.00 94.69 86 ARG A N 1
ATOM 696 C CA . ARG A 1 86 ? -9.897 -0.328 -12.356 1.00 94.69 86 ARG A CA 1
ATOM 697 C C . ARG A 1 86 ? -9.039 0.079 -13.539 1.00 94.69 86 ARG A C 1
ATOM 699 O O . ARG A 1 86 ? -8.871 -0.700 -14.475 1.00 94.69 86 ARG A O 1
ATOM 706 N N . HIS A 1 87 ? -8.518 1.297 -13.464 1.00 95.00 87 HIS A N 1
ATOM 707 C CA . HIS A 1 87 ? -7.648 1.902 -14.462 1.00 95.00 87 HIS A CA 1
ATOM 708 C C . HIS A 1 87 ? -6.438 2.502 -13.771 1.00 95.00 87 HIS A C 1
ATOM 710 O O . HIS A 1 87 ? -6.591 3.290 -12.837 1.00 95.00 87 HIS A O 1
ATOM 716 N N . SER A 1 88 ? -5.259 2.167 -14.277 1.00 91.25 88 SER A N 1
ATOM 717 C CA . SER A 1 88 ? -4.006 2.600 -13.676 1.00 91.25 88 SER A CA 1
ATOM 718 C C . SER A 1 88 ? -3.013 2.979 -14.764 1.00 91.25 88 SER A C 1
ATOM 720 O O . SER A 1 88 ? -2.779 2.224 -15.713 1.00 91.25 88 SER A O 1
ATOM 722 N N . GLU A 1 89 ? -2.422 4.164 -14.638 1.00 92.56 89 GLU A N 1
ATOM 723 C CA . GLU A 1 89 ? -1.477 4.682 -15.622 1.00 92.56 89 GLU A CA 1
ATOM 724 C C . GLU A 1 89 ? -0.054 4.174 -15.345 1.00 92.56 89 GLU A C 1
ATOM 726 O O . GLU A 1 89 ? 0.436 4.217 -14.219 1.00 92.56 89 GLU A O 1
ATOM 731 N N . LEU A 1 90 ? 0.636 3.726 -16.395 1.00 91.00 90 LEU A N 1
ATOM 732 C CA . LEU A 1 90 ? 2.061 3.409 -16.373 1.00 91.00 90 LEU A CA 1
ATOM 733 C C . LEU A 1 90 ? 2.806 4.256 -17.400 1.00 91.00 90 LEU A C 1
ATOM 735 O O . LEU A 1 90 ? 2.560 4.155 -18.604 1.00 91.00 90 LEU A O 1
ATOM 739 N N . ASP A 1 91 ? 3.787 5.025 -16.941 1.00 90.25 91 ASP A N 1
ATOM 740 C CA . ASP A 1 91 ? 4.598 5.885 -17.794 1.00 90.25 91 ASP A CA 1
ATOM 741 C C . ASP A 1 91 ? 6.032 5.360 -17.913 1.00 90.25 91 ASP A C 1
ATOM 743 O O . ASP A 1 91 ? 6.869 5.511 -17.024 1.00 90.25 91 ASP A O 1
ATOM 747 N N . ASN A 1 92 ? 6.383 4.803 -19.076 1.00 86.38 92 ASN A N 1
ATOM 748 C CA . ASN A 1 92 ? 7.736 4.278 -19.263 1.00 86.38 92 ASN A CA 1
ATOM 749 C C . ASN A 1 92 ? 8.829 5.364 -19.355 1.00 86.38 92 ASN A C 1
ATOM 751 O O . ASN A 1 92 ? 10.013 5.014 -19.451 1.00 86.38 92 ASN A O 1
ATOM 755 N N . ARG A 1 93 ? 8.478 6.662 -19.328 1.00 86.62 93 ARG A N 1
ATOM 756 C CA . ARG A 1 93 ? 9.446 7.759 -19.155 1.00 86.62 93 ARG A CA 1
ATOM 757 C C . ARG A 1 93 ? 10.131 7.684 -17.794 1.00 86.62 93 ARG A C 1
ATOM 759 O O . ARG A 1 93 ? 11.259 8.163 -17.684 1.00 86.62 93 ARG A O 1
ATOM 766 N N . VAL A 1 94 ? 9.521 7.038 -16.795 1.00 81.31 94 VAL A N 1
ATOM 767 C CA . VAL A 1 94 ? 10.103 6.854 -15.457 1.00 81.31 94 VAL A CA 1
ATOM 768 C C . VAL A 1 94 ? 11.457 6.143 -15.512 1.00 81.31 94 VAL A C 1
ATOM 770 O O . VAL A 1 94 ? 12.401 6.557 -14.841 1.00 81.31 94 VAL A O 1
ATOM 773 N N . GLY A 1 95 ? 11.624 5.175 -16.419 1.00 77.62 95 GLY A N 1
ATOM 774 C CA . GLY A 1 95 ? 12.915 4.521 -16.670 1.00 77.62 95 GLY A CA 1
ATOM 775 C C . GLY A 1 95 ? 14.047 5.471 -17.099 1.00 77.62 95 GLY A C 1
ATOM 776 O O . GLY A 1 95 ? 15.210 5.073 -17.126 1.00 77.62 95 GLY A O 1
ATOM 777 N N . TYR A 1 96 ? 13.723 6.720 -17.443 1.00 74.94 96 TYR A N 1
ATOM 778 C CA . TYR A 1 96 ? 14.629 7.736 -17.975 1.00 74.94 96 TYR A CA 1
ATOM 779 C C . TYR A 1 96 ? 14.648 9.035 -17.156 1.00 74.94 96 TYR A C 1
ATOM 781 O O . TYR A 1 96 ? 15.368 9.966 -17.538 1.00 74.94 96 TYR A O 1
ATOM 789 N N . SER A 1 97 ? 13.874 9.115 -16.069 1.00 71.19 97 SER A N 1
ATOM 790 C CA . SER A 1 97 ? 13.782 10.288 -15.197 1.00 71.19 97 SER A CA 1
ATOM 791 C C . SER A 1 97 ? 14.902 10.304 -14.144 1.00 71.19 97 SER A C 1
ATOM 793 O O . SER A 1 97 ? 15.524 9.275 -13.863 1.00 71.19 97 SER A O 1
ATOM 795 N N . ASN A 1 98 ? 15.177 11.481 -13.572 1.00 62.28 98 ASN A N 1
ATOM 796 C CA . ASN A 1 98 ? 16.160 11.653 -12.492 1.00 62.28 98 ASN A CA 1
ATOM 797 C C . ASN A 1 98 ? 15.533 11.549 -11.090 1.00 62.28 98 ASN A C 1
ATOM 799 O O . ASN A 1 98 ? 16.244 11.682 -10.103 1.00 62.28 98 ASN A O 1
ATOM 803 N N . TYR A 1 99 ? 14.222 11.286 -10.982 1.00 56.34 99 TYR A N 1
ATOM 804 C CA . TYR A 1 99 ? 13.495 11.307 -9.702 1.00 56.34 99 TYR A CA 1
ATOM 805 C C . TYR A 1 99 ? 14.074 10.369 -8.637 1.00 56.34 99 TYR A C 1
ATOM 807 O O . TYR A 1 99 ? 13.915 10.624 -7.449 1.00 56.34 99 TYR A O 1
ATOM 815 N N . PHE A 1 100 ? 14.758 9.309 -9.064 1.00 55.78 100 PHE A N 1
ATOM 816 C CA . PHE A 1 100 ? 15.316 8.305 -8.166 1.00 55.78 100 PHE A CA 1
ATOM 817 C C . PHE A 1 100 ? 16.834 8.424 -7.983 1.00 55.78 100 PHE A C 1
ATOM 819 O O . PHE A 1 100 ? 17.339 8.010 -6.945 1.00 55.78 100 PHE A O 1
ATOM 826 N N . PHE A 1 101 ? 17.557 8.984 -8.966 1.00 63.97 101 PHE A N 1
ATOM 827 C CA . PHE A 1 101 ? 19.025 8.983 -9.006 1.00 63.97 101 PHE A CA 1
ATOM 828 C C . PHE A 1 101 ? 19.576 10.132 -9.858 1.00 63.97 101 PHE A C 1
ATOM 830 O O . PHE A 1 101 ? 19.031 10.435 -10.925 1.00 63.97 101 PHE A O 1
ATOM 837 N N . GLU A 1 102 ? 20.723 10.675 -9.449 1.00 63.72 102 GLU A N 1
ATOM 838 C CA . GLU A 1 102 ? 21.591 11.463 -10.325 1.00 63.72 102 GLU A CA 1
ATOM 839 C C . GLU A 1 102 ? 22.498 10.506 -11.112 1.00 63.72 102 GLU A C 1
ATOM 841 O O . GLU A 1 102 ? 23.483 9.986 -10.595 1.00 63.72 102 GLU A O 1
ATOM 846 N N . ASP A 1 103 ? 22.161 10.234 -12.376 1.00 68.19 103 ASP A N 1
ATOM 847 C CA . ASP A 1 103 ? 23.049 9.455 -13.243 1.00 68.19 103 ASP A CA 1
ATOM 848 C C . ASP A 1 103 ? 24.216 10.351 -13.704 1.00 68.19 103 ASP A C 1
ATOM 850 O O . ASP A 1 103 ? 24.055 11.175 -14.607 1.00 68.19 103 ASP A O 1
ATOM 854 N N . GLU A 1 104 ? 25.408 10.194 -13.120 1.00 64.69 104 GLU A N 1
ATOM 855 C CA . GLU A 1 104 ? 26.575 11.024 -13.460 1.00 64.69 104 GLU A CA 1
ATOM 856 C C . GLU A 1 104 ? 27.186 10.653 -14.825 1.00 64.69 104 GLU A C 1
ATOM 858 O O . GLU A 1 104 ? 27.763 11.498 -15.521 1.00 64.69 104 GLU A O 1
ATOM 863 N N . LYS A 1 105 ? 27.081 9.379 -15.236 1.00 71.81 105 LYS A N 1
ATOM 864 C CA . LYS A 1 105 ? 27.694 8.856 -16.472 1.00 71.81 105 LYS A CA 1
ATOM 865 C C . LYS A 1 105 ? 26.695 8.140 -17.376 1.00 71.81 105 LYS A C 1
ATOM 867 O O . LYS A 1 105 ? 25.756 7.487 -16.937 1.00 71.81 105 LYS A O 1
ATOM 872 N N . LEU A 1 106 ? 26.990 8.124 -18.681 1.00 68.38 106 LEU A N 1
ATOM 873 C CA . LEU A 1 106 ? 26.197 7.395 -19.686 1.00 68.38 106 LEU A CA 1
ATOM 874 C C . LEU A 1 106 ? 26.028 5.900 -19.365 1.00 68.38 106 LEU A C 1
ATOM 876 O O . LEU A 1 106 ? 24.983 5.320 -19.639 1.00 68.38 106 LEU A O 1
ATOM 880 N N . ILE A 1 107 ? 27.064 5.254 -18.823 1.00 70.06 107 ILE A N 1
ATOM 881 C CA . ILE A 1 107 ? 27.010 3.820 -18.508 1.00 70.06 107 ILE A CA 1
ATOM 882 C C . ILE A 1 107 ? 26.033 3.554 -17.357 1.00 70.06 107 ILE A C 1
ATOM 884 O O . ILE A 1 107 ? 25.304 2.566 -17.420 1.00 70.06 107 ILE A O 1
ATOM 888 N N . GLU A 1 108 ? 26.003 4.421 -16.344 1.00 70.25 108 GLU A N 1
ATOM 889 C CA . GLU A 1 108 ? 25.049 4.357 -15.228 1.00 70.25 108 GLU A CA 1
ATOM 890 C C . GLU A 1 108 ? 23.632 4.598 -15.756 1.00 70.25 108 GLU A C 1
ATOM 892 O O . GLU A 1 108 ? 22.792 3.712 -15.633 1.00 70.25 108 GLU A O 1
ATOM 897 N N . TYR A 1 109 ? 23.426 5.665 -16.534 1.00 69.81 109 TYR A N 1
ATOM 898 C CA . TYR A 1 109 ? 22.151 5.964 -17.200 1.00 69.81 109 TYR A CA 1
ATOM 899 C C . TYR A 1 109 ? 21.597 4.779 -18.026 1.00 69.81 109 TYR A C 1
ATOM 901 O O . TYR A 1 109 ? 20.401 4.484 -18.013 1.00 69.81 109 TYR A O 1
ATOM 909 N N . ILE A 1 110 ? 22.464 4.044 -18.738 1.00 70.94 110 ILE A N 1
ATOM 910 C CA . ILE A 1 110 ? 22.067 2.859 -19.521 1.00 70.94 110 ILE A CA 1
ATOM 911 C C . ILE A 1 110 ? 21.744 1.654 -18.628 1.00 70.94 110 ILE A C 1
ATOM 913 O O . ILE A 1 110 ? 20.801 0.916 -18.928 1.00 70.94 110 ILE A O 1
ATOM 917 N N . LYS A 1 111 ? 22.531 1.411 -17.575 1.00 72.62 111 LYS A N 1
ATOM 918 C CA . LYS A 1 111 ? 22.336 0.273 -16.663 1.00 72.62 111 LYS A CA 1
ATOM 919 C C . LYS A 1 111 ? 21.095 0.460 -15.792 1.00 72.62 111 LYS A C 1
ATOM 921 O O . LYS A 1 111 ? 20.293 -0.467 -15.672 1.00 72.62 111 LYS A O 1
ATOM 926 N N . ASN A 1 112 ? 20.912 1.666 -15.268 1.00 78.19 112 ASN A N 1
ATOM 927 C CA . ASN A 1 112 ? 19.901 1.989 -14.270 1.00 78.19 112 ASN A CA 1
ATOM 928 C C . ASN A 1 112 ? 18.491 2.052 -14.859 1.00 78.19 112 ASN A C 1
ATOM 930 O O . ASN A 1 112 ? 17.529 1.856 -14.127 1.00 78.19 112 ASN A O 1
ATOM 934 N N . ARG A 1 113 ? 18.329 2.213 -16.182 1.00 81.12 113 ARG A N 1
ATOM 935 C CA . ARG A 1 113 ? 17.000 2.282 -16.824 1.00 81.12 113 ARG A CA 1
ATOM 936 C C . ARG A 1 113 ? 16.081 1.101 -16.488 1.00 81.12 113 ARG A C 1
ATOM 938 O O . ARG A 1 113 ? 14.883 1.274 -16.305 1.00 81.12 113 ARG A O 1
ATOM 945 N N . ASN A 1 114 ? 16.640 -0.112 -16.441 1.00 82.56 114 ASN A N 1
ATOM 946 C CA . ASN A 1 114 ? 15.862 -1.320 -16.171 1.00 82.56 114 ASN A CA 1
ATOM 947 C C . ASN A 1 114 ? 15.524 -1.420 -14.686 1.00 82.56 114 ASN A C 1
ATOM 949 O O . ASN A 1 114 ? 14.431 -1.853 -14.360 1.00 82.56 114 ASN A O 1
ATOM 953 N N . PHE A 1 115 ? 16.447 -0.999 -13.819 1.00 83.62 115 PHE A N 1
ATOM 954 C CA . PHE A 1 115 ? 16.202 -0.915 -12.386 1.00 83.62 115 PHE A CA 1
ATOM 955 C C . PHE A 1 115 ? 15.102 0.111 -12.083 1.00 83.62 115 PHE A C 1
ATOM 957 O O . PHE A 1 115 ? 14.152 -0.213 -11.389 1.00 83.62 115 PHE A O 1
ATOM 964 N N . LYS A 1 116 ? 15.174 1.310 -12.678 1.00 85.12 116 LYS A N 1
ATOM 965 C CA . LYS A 1 116 ? 14.143 2.355 -12.568 1.00 85.12 116 LYS A CA 1
ATOM 966 C C . LYS A 1 116 ? 12.770 1.847 -13.014 1.00 85.12 116 LYS A C 1
ATOM 968 O O . LYS A 1 116 ? 11.792 2.081 -12.325 1.00 85.12 116 LYS A O 1
ATOM 973 N N . ALA A 1 117 ? 12.706 1.116 -14.128 1.00 87.00 117 ALA A N 1
ATOM 974 C CA . ALA A 1 117 ? 11.465 0.485 -14.581 1.00 87.00 117 ALA A CA 1
ATOM 975 C C . ALA A 1 117 ? 10.971 -0.631 -13.650 1.00 87.00 117 ALA A C 1
ATOM 977 O O . ALA A 1 117 ? 9.777 -0.745 -13.412 1.00 87.00 117 ALA A O 1
ATOM 978 N N . ASP A 1 118 ? 11.872 -1.459 -13.122 1.00 87.94 118 ASP A N 1
ATOM 979 C CA . ASP A 1 118 ? 11.520 -2.499 -12.154 1.00 87.94 118 ASP A CA 1
ATOM 980 C C . ASP A 1 118 ? 10.970 -1.880 -10.854 1.00 87.94 118 ASP A C 1
ATOM 982 O O . ASP A 1 118 ? 9.965 -2.358 -10.329 1.00 87.94 118 ASP A O 1
ATOM 986 N N . TYR A 1 119 ? 11.574 -0.784 -10.386 1.00 86.75 119 TYR A N 1
ATOM 987 C CA . TYR A 1 119 ? 11.106 -0.020 -9.232 1.00 86.75 119 TYR A CA 1
ATOM 988 C C . TYR A 1 119 ? 9.741 0.620 -9.499 1.00 86.75 119 TYR A C 1
ATOM 990 O O . TYR A 1 119 ? 8.852 0.514 -8.664 1.00 86.75 119 TYR A O 1
ATOM 998 N N . ASP A 1 120 ? 9.561 1.236 -10.669 1.00 87.75 120 ASP A N 1
ATOM 999 C CA . ASP A 1 120 ? 8.296 1.835 -11.107 1.00 87.75 120 ASP A CA 1
ATOM 1000 C C . ASP A 1 120 ? 7.157 0.808 -11.105 1.00 87.75 120 ASP A C 1
ATOM 1002 O O . ASP A 1 120 ? 6.099 1.056 -10.539 1.00 87.75 120 ASP A O 1
ATOM 1006 N N . ILE A 1 121 ? 7.403 -0.399 -11.628 1.00 90.81 121 ILE A N 1
ATOM 1007 C CA . ILE A 1 121 ? 6.427 -1.492 -11.577 1.00 90.81 121 ILE A CA 1
ATOM 1008 C C . ILE A 1 121 ? 6.167 -1.961 -10.144 1.00 90.81 121 ILE A C 1
ATOM 1010 O O . ILE A 1 121 ? 5.015 -2.190 -9.790 1.00 90.81 121 ILE A O 1
ATOM 1014 N N . MET A 1 122 ? 7.193 -2.103 -9.301 1.00 89.75 122 MET A N 1
ATOM 1015 C CA . MET A 1 122 ? 6.989 -2.446 -7.889 1.00 89.75 122 MET A CA 1
ATOM 1016 C C . MET A 1 122 ? 6.119 -1.393 -7.186 1.00 89.75 122 MET A C 1
ATOM 1018 O O . MET A 1 122 ? 5.178 -1.760 -6.487 1.00 89.75 122 MET A O 1
ATOM 1022 N N . ALA A 1 123 ? 6.429 -0.108 -7.370 1.00 87.75 123 ALA A N 1
ATOM 1023 C CA . ALA A 1 123 ? 5.699 1.002 -6.771 1.00 87.75 123 ALA A CA 1
ATOM 1024 C C . ALA A 1 123 ? 4.254 1.045 -7.276 1.00 87.75 123 ALA A C 1
ATOM 1026 O O . ALA A 1 123 ? 3.341 1.074 -6.463 1.00 87.75 123 ALA A O 1
ATOM 1027 N N . PHE A 1 124 ? 4.047 0.936 -8.590 1.00 90.31 124 PHE A N 1
ATOM 1028 C CA . PHE A 1 124 ? 2.730 0.806 -9.213 1.00 90.31 124 PHE A CA 1
ATOM 1029 C C . PHE A 1 124 ? 1.897 -0.309 -8.575 1.00 90.31 124 PHE A C 1
ATOM 1031 O O . PHE A 1 124 ? 0.794 -0.066 -8.099 1.00 90.31 124 PHE A O 1
ATOM 1038 N N . LEU A 1 125 ? 2.443 -1.528 -8.503 1.00 91.31 125 LEU A N 1
ATOM 1039 C CA . LEU A 1 125 ? 1.737 -2.663 -7.908 1.00 91.31 125 LEU A CA 1
ATOM 1040 C C . LEU A 1 125 ? 1.439 -2.421 -6.425 1.00 91.31 125 LEU A C 1
ATOM 1042 O O . LEU A 1 125 ? 0.403 -2.851 -5.932 1.00 91.31 125 LEU A O 1
ATOM 1046 N N . ASN A 1 126 ? 2.338 -1.747 -5.709 1.00 90.44 126 ASN A N 1
ATOM 1047 C CA . ASN A 1 126 ? 2.150 -1.423 -4.303 1.00 90.44 126 ASN A CA 1
ATOM 1048 C C . ASN A 1 126 ? 1.041 -0.387 -4.080 1.00 90.44 126 ASN A C 1
ATOM 1050 O O . ASN A 1 126 ? 0.174 -0.625 -3.244 1.00 90.44 126 ASN A O 1
ATOM 1054 N N . TYR A 1 127 ? 1.011 0.681 -4.879 1.00 90.62 127 TYR A N 1
ATOM 1055 C CA . TYR A 1 127 ? -0.054 1.681 -4.840 1.00 90.62 127 TYR A CA 1
ATOM 1056 C C . TYR A 1 127 ? -1.416 1.081 -5.181 1.00 90.62 127 TYR A C 1
ATOM 1058 O O . TYR A 1 127 ? -2.381 1.340 -4.474 1.00 90.62 127 TYR A O 1
ATOM 1066 N N . GLU A 1 128 ? -1.487 0.199 -6.180 1.00 92.56 128 GLU A N 1
ATOM 1067 C CA . GLU A 1 128 ? -2.729 -0.511 -6.495 1.00 92.56 128 GLU A CA 1
ATOM 1068 C C . GLU A 1 128 ? -3.236 -1.344 -5.312 1.00 92.56 128 GLU A C 1
ATOM 1070 O O . GLU A 1 128 ? -4.425 -1.324 -5.002 1.00 92.56 128 GLU A O 1
ATOM 1075 N N . MET A 1 129 ? -2.343 -2.055 -4.615 1.00 93.12 129 MET A N 1
ATOM 1076 C CA . MET A 1 129 ? -2.713 -2.810 -3.414 1.00 93.12 129 MET A CA 1
ATOM 1077 C C . MET A 1 129 ? -3.210 -1.900 -2.287 1.00 93.12 129 MET A C 1
ATOM 1079 O O . MET A 1 129 ? -4.200 -2.236 -1.635 1.00 93.12 129 MET A O 1
ATOM 1083 N N . ASP A 1 130 ? -2.529 -0.775 -2.061 1.00 93.31 130 ASP A N 1
ATOM 1084 C CA . ASP A 1 130 ? -2.911 0.221 -1.061 1.00 93.31 130 ASP A CA 1
ATOM 1085 C C . ASP A 1 130 ? -4.301 0.800 -1.391 1.00 93.31 130 ASP A C 1
ATOM 1087 O O . ASP A 1 130 ? -5.181 0.825 -0.529 1.00 93.31 130 ASP A O 1
ATOM 1091 N N . ASP A 1 131 ? -4.567 1.162 -2.646 1.00 92.50 131 ASP A N 1
ATOM 1092 C CA . ASP A 1 131 ? -5.869 1.690 -3.056 1.00 92.50 131 ASP A CA 1
ATOM 1093 C C . ASP A 1 131 ? -6.992 0.654 -2.917 1.00 92.50 131 ASP A C 1
ATOM 1095 O O . ASP A 1 131 ? -8.060 0.994 -2.411 1.00 92.50 131 ASP A O 1
ATOM 1099 N N . ILE A 1 132 ? -6.779 -0.617 -3.291 1.00 94.12 132 ILE A N 1
ATOM 1100 C CA . ILE A 1 132 ? -7.784 -1.679 -3.057 1.00 94.12 132 ILE A CA 1
ATOM 1101 C C . ILE A 1 132 ? -8.081 -1.818 -1.567 1.00 94.12 132 ILE A C 1
ATOM 1103 O O . ILE A 1 132 ? -9.243 -1.859 -1.166 1.00 94.12 132 ILE A O 1
ATOM 1107 N N . ALA A 1 133 ? -7.042 -1.884 -0.732 1.00 94.00 133 ALA A N 1
ATOM 1108 C CA . ALA A 1 133 ? -7.216 -2.053 0.704 1.00 94.00 133 ALA A CA 1
ATOM 1109 C C . ALA A 1 133 ? -7.954 -0.863 1.330 1.00 94.00 133 ALA A C 1
ATOM 1111 O O . ALA A 1 133 ? -8.834 -1.055 2.168 1.00 94.00 133 ALA A O 1
ATOM 1112 N N . LYS A 1 134 ? -7.633 0.365 0.908 1.00 93.25 134 LYS A N 1
ATOM 1113 C CA . LYS A 1 134 ? -8.299 1.587 1.371 1.00 93.25 134 LYS A CA 1
ATOM 1114 C C . LYS A 1 134 ? -9.782 1.595 1.006 1.00 93.25 134 LYS A C 1
ATOM 1116 O O . LYS A 1 134 ? -10.610 1.922 1.858 1.00 93.25 134 LYS A O 1
ATOM 1121 N N . GLU A 1 135 ? -10.117 1.249 -0.235 1.00 92.81 135 GLU A N 1
ATOM 1122 C CA . GLU A 1 135 ? -11.507 1.182 -0.692 1.00 92.81 135 GLU A CA 1
ATOM 1123 C C . GLU A 1 135 ? -12.286 0.078 0.022 1.00 92.81 135 GLU A C 1
ATOM 1125 O O . GLU A 1 135 ? -13.367 0.343 0.540 1.00 92.81 135 GLU A O 1
ATOM 1130 N N . ASP A 1 136 ? -11.715 -1.121 0.147 1.00 93.25 136 ASP A N 1
ATOM 1131 C CA . ASP A 1 136 ? -12.363 -2.244 0.827 1.00 93.25 136 ASP A CA 1
ATOM 1132 C C . ASP A 1 136 ? -12.585 -1.965 2.323 1.00 93.25 136 ASP A C 1
ATOM 1134 O O . ASP A 1 136 ? -13.666 -2.224 2.860 1.00 93.25 136 ASP A O 1
ATOM 1138 N N . MET A 1 137 ? -11.607 -1.342 2.994 1.00 93.50 137 MET A N 1
ATOM 1139 C CA . MET A 1 137 ? -11.780 -0.858 4.366 1.00 93.50 137 MET A CA 1
ATOM 1140 C C . MET A 1 137 ? -12.960 0.112 4.459 1.00 93.50 137 MET A C 1
ATOM 1142 O O . MET A 1 137 ? -13.816 -0.049 5.329 1.00 93.50 137 MET A O 1
ATOM 1146 N N . ARG A 1 138 ? -13.036 1.093 3.554 1.00 92.50 138 ARG A N 1
ATOM 1147 C CA . ARG A 1 138 ? -14.086 2.118 3.537 1.00 92.50 138 ARG A CA 1
ATOM 1148 C C . ARG A 1 138 ? -15.466 1.547 3.222 1.00 92.50 138 ARG A C 1
ATOM 1150 O O . ARG A 1 138 ? -16.440 1.965 3.834 1.00 92.50 138 ARG A O 1
ATOM 1157 N N . GLU A 1 139 ? -15.575 0.635 2.270 1.00 91.50 139 GLU A N 1
ATOM 1158 C CA . GLU A 1 139 ? -16.869 0.191 1.742 1.00 91.50 139 GLU A CA 1
ATOM 1159 C C . GLU A 1 139 ? -17.431 -1.017 2.490 1.00 91.50 139 GLU A C 1
ATOM 1161 O O . GLU A 1 139 ? -18.645 -1.121 2.658 1.00 91.50 139 GLU A O 1
ATOM 1166 N N . ASN A 1 140 ? -16.564 -1.901 2.992 1.00 91.81 140 ASN A N 1
ATOM 1167 C CA . ASN A 1 140 ? -16.982 -3.200 3.518 1.00 91.81 140 ASN A CA 1
ATOM 1168 C C . ASN A 1 140 ? -16.672 -3.410 5.005 1.00 91.81 140 ASN A C 1
ATOM 1170 O O . ASN A 1 140 ? -17.317 -4.250 5.637 1.00 91.81 140 ASN A O 1
ATOM 1174 N N . ILE A 1 141 ? -15.704 -2.691 5.587 1.00 93.94 141 ILE A N 1
ATOM 1175 C CA . ILE A 1 141 ? -15.272 -2.917 6.979 1.00 93.94 141 ILE A CA 1
ATOM 1176 C C . ILE A 1 141 ? -15.724 -1.782 7.896 1.00 93.94 141 ILE A C 1
ATOM 1178 O O . ILE A 1 141 ? -16.512 -2.021 8.811 1.00 93.94 141 ILE A O 1
ATOM 1182 N N . MET A 1 142 ? -15.283 -0.550 7.642 1.00 94.94 142 MET A N 1
ATOM 1183 C CA . MET A 1 142 ? -15.587 0.627 8.462 1.00 94.94 142 MET A CA 1
ATOM 1184 C C . MET A 1 142 ? -17.094 0.826 8.724 1.00 94.94 142 MET A C 1
ATOM 1186 O O . MET A 1 142 ? -17.436 1.100 9.878 1.00 94.94 142 MET A O 1
ATOM 1190 N N . PRO A 1 143 ? -18.014 0.634 7.750 1.00 95.44 143 PRO A N 1
ATOM 1191 C CA . PRO A 1 143 ? -19.449 0.852 7.968 1.00 95.44 143 PRO A CA 1
ATOM 1192 C C . PRO A 1 143 ? -20.092 -0.095 8.989 1.00 95.44 143 PRO A C 1
ATOM 1194 O O . PRO A 1 143 ? -21.195 0.159 9.459 1.00 95.44 143 PRO A O 1
ATOM 1197 N N . LYS A 1 144 ? -19.424 -1.197 9.359 1.00 96.12 144 LYS A N 1
ATOM 1198 C CA . LYS A 1 144 ? -19.898 -2.088 10.432 1.00 96.12 144 LYS A CA 1
ATOM 1199 C C . LYS A 1 144 ? -19.722 -1.477 11.828 1.00 96.12 144 LYS A C 1
ATOM 1201 O O . LYS A 1 144 ? -20.362 -1.934 12.772 1.00 96.12 144 LYS A O 1
ATOM 1206 N N . TYR A 1 145 ? -18.825 -0.499 11.963 1.00 96.62 145 TYR A N 1
ATOM 1207 C CA . TYR A 1 145 ? -18.379 0.055 13.245 1.00 96.62 145 TYR A CA 1
ATOM 1208 C C . TYR A 1 145 ? -18.686 1.547 13.389 1.00 96.62 145 TYR A C 1
ATOM 1210 O O . TYR A 1 145 ? -18.862 2.034 14.510 1.00 96.62 145 TYR A O 1
ATOM 1218 N N . PHE A 1 146 ? -18.745 2.267 12.269 1.00 96.19 146 PHE A N 1
ATOM 1219 C CA . PHE A 1 146 ? -18.895 3.713 12.219 1.00 96.19 146 PHE A CA 1
ATOM 1220 C C . PHE A 1 146 ? -20.004 4.106 11.249 1.00 96.19 146 PHE A C 1
ATOM 1222 O O . PHE A 1 146 ? -20.060 3.606 10.128 1.00 96.19 146 PHE A O 1
ATOM 1229 N N . ASP A 1 147 ? -20.823 5.068 11.667 1.00 94.50 147 ASP A N 1
ATOM 1230 C CA . ASP A 1 147 ? -21.780 5.746 10.798 1.00 94.50 147 ASP A CA 1
ATOM 1231 C C . ASP A 1 147 ? -21.125 7.003 10.231 1.00 94.50 147 ASP A C 1
ATOM 1233 O O . ASP A 1 147 ? -20.821 7.946 10.972 1.00 94.50 147 ASP A O 1
ATOM 1237 N N . PHE A 1 148 ? -20.882 7.013 8.923 1.00 93.75 148 PHE A N 1
ATOM 1238 C CA . PHE A 1 148 ? -20.178 8.103 8.262 1.00 93.75 148 PHE A CA 1
ATOM 1239 C C . PHE A 1 148 ? -20.632 8.322 6.827 1.00 93.75 148 PHE A C 1
ATOM 1241 O O . PHE A 1 148 ? -21.314 7.504 6.212 1.00 93.75 148 PHE A O 1
ATOM 1248 N N . THR A 1 149 ? -20.193 9.450 6.290 1.00 90.69 149 THR A N 1
ATOM 1249 C CA . THR A 1 149 ? -20.325 9.828 4.890 1.00 90.69 149 THR A CA 1
ATOM 1250 C C . THR A 1 149 ? -18.939 10.036 4.293 1.00 90.69 149 THR A C 1
ATOM 1252 O O . THR A 1 149 ? -17.991 10.396 4.993 1.00 90.69 149 THR A O 1
ATOM 1255 N N . TYR A 1 150 ? -18.807 9.763 3.002 1.00 86.06 150 TYR A N 1
ATOM 1256 C CA . TYR A 1 150 ? -17.588 10.004 2.246 1.00 86.06 150 TYR A CA 1
ATOM 1257 C C . TYR A 1 150 ? -17.970 10.614 0.907 1.00 86.06 150 TYR A C 1
ATOM 1259 O O . TYR A 1 150 ? -18.817 10.068 0.198 1.00 86.06 150 TYR A O 1
ATOM 1267 N N . ASP A 1 151 ? -17.350 11.744 0.591 1.00 82.12 151 ASP A N 1
ATOM 1268 C CA . ASP A 1 151 ? -17.494 12.404 -0.694 1.00 82.12 151 ASP A CA 1
ATOM 1269 C C . ASP A 1 151 ? -16.173 12.270 -1.470 1.00 82.12 151 ASP A C 1
ATOM 1271 O O . ASP A 1 151 ? -15.177 12.896 -1.094 1.00 82.12 151 ASP A O 1
ATOM 1275 N N . PRO A 1 152 ? -16.138 11.443 -2.531 1.00 73.00 152 PRO A N 1
ATOM 1276 C CA . PRO A 1 152 ? -14.929 11.219 -3.313 1.00 73.00 152 PRO A CA 1
ATOM 1277 C C . PRO A 1 152 ? -14.466 12.460 -4.089 1.00 73.00 152 PRO A C 1
ATOM 1279 O O . PRO A 1 152 ? -13.309 12.495 -4.496 1.00 73.00 152 PRO A O 1
ATOM 1282 N N . GLU A 1 153 ? -15.318 13.472 -4.298 1.00 72.12 153 GLU A N 1
ATOM 1283 C CA . GLU A 1 153 ? -14.963 14.660 -5.089 1.00 72.12 153 GLU A CA 1
ATOM 1284 C C . GLU A 1 153 ? -14.330 15.792 -4.263 1.00 72.12 153 GLU A C 1
ATOM 1286 O O . GLU A 1 153 ? -13.742 16.710 -4.835 1.00 72.12 153 GLU A O 1
ATOM 1291 N N . SER A 1 154 ? -14.420 15.749 -2.930 1.00 64.69 154 SER A N 1
ATOM 1292 C CA . SER A 1 154 ? -13.958 16.840 -2.055 1.00 64.69 154 SER A CA 1
ATOM 1293 C C . SER A 1 154 ? -12.609 16.598 -1.372 1.00 64.69 154 SER A C 1
ATOM 1295 O O . SER A 1 154 ? -12.238 17.378 -0.494 1.00 64.69 154 SER A O 1
ATOM 1297 N N . ASP A 1 155 ? -11.877 15.533 -1.736 1.00 56.59 155 ASP A N 1
ATOM 1298 C CA . ASP A 1 155 ? -10.646 15.084 -1.049 1.00 56.59 155 ASP A CA 1
ATOM 1299 C C . ASP A 1 155 ? -10.823 14.941 0.483 1.00 56.59 155 ASP A C 1
ATOM 1301 O O . ASP A 1 155 ? -9.866 14.940 1.263 1.00 56.59 155 ASP A O 1
ATOM 1305 N N . SER A 1 156 ? -12.073 14.819 0.942 1.00 67.62 156 SER A N 1
ATOM 1306 C CA . SER A 1 156 ? -12.407 14.835 2.358 1.00 67.62 156 SER A CA 1
ATOM 1307 C C . SER A 1 156 ? -12.244 13.448 2.978 1.00 67.62 156 SER A C 1
ATOM 1309 O O . SER A 1 156 ? -12.597 12.413 2.414 1.00 67.62 156 SER A O 1
ATOM 1311 N N . PHE A 1 157 ? -11.677 13.410 4.181 1.00 85.19 157 PHE A N 1
ATOM 1312 C CA . PHE A 1 157 ? -11.675 12.209 5.013 1.00 85.19 157 PHE A CA 1
ATOM 1313 C C . PHE A 1 157 ? -13.116 11.792 5.344 1.00 85.19 157 PHE A C 1
ATOM 1315 O O . PHE A 1 157 ? -13.927 12.687 5.574 1.00 85.19 157 PHE A O 1
ATOM 1322 N N . PRO A 1 158 ? -13.443 10.486 5.431 1.00 89.88 158 PRO A N 1
ATOM 1323 C CA . PRO A 1 158 ? -14.753 10.035 5.895 1.00 89.88 158 PRO A CA 1
ATOM 1324 C C . PRO A 1 158 ? -15.180 10.731 7.195 1.00 89.88 158 PRO A C 1
ATOM 1326 O O . PRO A 1 158 ? -14.423 10.737 8.169 1.00 89.88 158 PRO A O 1
ATOM 1329 N N . GLN A 1 159 ? -16.378 11.316 7.209 1.00 91.62 159 GLN A N 1
ATOM 1330 C CA . GLN A 1 159 ? -16.887 12.114 8.329 1.00 91.62 159 GLN A CA 1
ATOM 1331 C C . GLN A 1 159 ? -18.125 11.471 8.927 1.00 91.62 159 GLN A C 1
ATOM 1333 O O . GLN A 1 159 ? -19.081 11.158 8.214 1.00 91.62 159 GLN A O 1
ATOM 1338 N N . GLY A 1 160 ? -18.109 11.295 10.240 1.00 91.44 160 GLY A N 1
ATOM 1339 C CA . GLY A 1 160 ? -19.293 10.965 11.010 1.00 91.44 160 GLY A CA 1
ATOM 1340 C C . GLY A 1 160 ? -19.748 12.147 11.850 1.00 91.44 160 GLY A C 1
ATOM 1341 O O . GLY A 1 160 ? -19.270 13.274 11.718 1.00 91.44 160 GLY A O 1
ATOM 1342 N N . ASP A 1 161 ? -20.696 11.879 12.734 1.00 92.38 161 ASP A N 1
ATOM 1343 C CA . ASP A 1 161 ? -21.275 12.899 13.593 1.00 92.38 161 ASP A CA 1
ATOM 1344 C C . ASP A 1 161 ? -20.274 13.345 14.682 1.00 92.38 161 ASP A C 1
ATOM 1346 O O . ASP A 1 161 ? -20.185 12.742 15.755 1.00 92.38 161 ASP A O 1
ATOM 1350 N N . GLY A 1 162 ? -19.514 14.407 14.396 1.00 90.75 162 GLY A N 1
ATOM 1351 C CA . GLY A 1 162 ? -18.517 15.012 15.289 1.00 90.75 162 GLY A CA 1
ATOM 1352 C C . GLY A 1 162 ? -17.144 14.331 15.297 1.00 90.75 162 GLY A C 1
ATOM 1353 O O . GLY A 1 162 ? -16.376 14.477 16.251 1.00 90.75 162 GLY A O 1
ATOM 1354 N N . TYR A 1 163 ? -16.828 13.569 14.250 1.00 92.94 163 TYR A N 1
ATOM 1355 C CA . TYR A 1 163 ? -15.515 12.959 14.065 1.00 92.94 163 TYR A CA 1
ATOM 1356 C C . TYR A 1 163 ? -15.176 12.782 12.583 1.00 92.94 163 TYR A C 1
ATOM 1358 O O . TYR A 1 163 ? -16.054 12.649 11.731 1.00 92.94 163 TYR A O 1
ATOM 1366 N N . LYS A 1 164 ? -13.880 12.708 12.280 1.00 93.50 164 LYS A N 1
ATOM 1367 C CA . LYS A 1 164 ? -13.352 12.316 10.967 1.00 93.50 164 LYS A CA 1
ATOM 1368 C C . LYS A 1 164 ? -12.425 11.118 11.097 1.00 93.50 164 LYS A C 1
ATOM 1370 O O . LYS A 1 164 ? -11.764 10.943 12.123 1.00 93.50 164 LYS A O 1
ATOM 1375 N N . MET A 1 165 ? -12.362 10.306 10.051 1.00 94.50 165 MET A N 1
ATOM 1376 C CA . MET A 1 165 ? -11.566 9.085 10.030 1.00 94.50 165 MET A CA 1
ATOM 1377 C C . MET A 1 165 ? -10.489 9.125 8.961 1.00 94.50 165 MET A C 1
ATOM 1379 O O . MET A 1 165 ? -10.726 9.527 7.830 1.00 94.50 165 MET A O 1
ATOM 1383 N N . ILE A 1 166 ? -9.306 8.639 9.306 1.00 93.31 166 ILE A N 1
ATOM 1384 C CA . ILE A 1 166 ? -8.191 8.471 8.382 1.00 93.31 166 ILE A CA 1
ATOM 1385 C C . ILE A 1 166 ? -7.924 6.975 8.271 1.00 93.31 166 ILE A C 1
ATOM 1387 O O . ILE A 1 166 ? -7.709 6.318 9.281 1.00 93.31 166 ILE A O 1
ATOM 1391 N N . CYS A 1 167 ? -7.921 6.444 7.054 1.00 93.00 167 CYS A N 1
ATOM 1392 C CA . CYS A 1 167 ? -7.556 5.060 6.770 1.00 93.00 167 CYS A CA 1
ATOM 1393 C C . CYS A 1 167 ? -6.487 5.076 5.679 1.00 93.00 167 CYS A C 1
ATOM 1395 O O . CYS A 1 167 ? -6.785 5.403 4.528 1.00 93.00 167 CYS A O 1
ATOM 1397 N N . LEU A 1 168 ? -5.241 4.793 6.058 1.00 91.69 168 LEU A N 1
ATOM 1398 C CA . LEU A 1 168 ? -4.088 4.843 5.164 1.00 91.69 168 LEU A CA 1
ATOM 1399 C C . LEU A 1 168 ? -3.346 3.501 5.207 1.00 91.69 168 LEU A C 1
ATOM 1401 O O . LEU A 1 168 ? -2.650 3.218 6.185 1.00 91.69 168 LEU A O 1
ATOM 1405 N N . PRO A 1 169 ? -3.501 2.657 4.180 1.00 92.25 169 PRO A N 1
ATOM 1406 C CA . PRO A 1 169 ? -2.584 1.552 3.950 1.00 92.25 169 PRO A CA 1
ATOM 1407 C C . PRO A 1 169 ? -1.207 2.093 3.549 1.00 92.25 169 PRO A C 1
ATOM 1409 O O . PRO A 1 169 ? -1.096 3.154 2.936 1.00 92.25 169 PRO A O 1
ATOM 1412 N N . PHE A 1 170 ? -0.161 1.377 3.944 1.00 88.19 170 PHE A N 1
ATOM 1413 C CA . PHE A 1 170 ? 1.218 1.710 3.625 1.00 88.19 170 PHE A CA 1
ATOM 1414 C C . PHE A 1 170 ? 2.024 0.451 3.308 1.00 88.19 170 PHE A C 1
ATOM 1416 O O . PHE A 1 170 ? 2.327 -0.362 4.194 1.00 88.19 170 PHE A O 1
ATOM 1423 N N . GLY A 1 171 ? 2.479 0.337 2.063 1.00 83.38 171 GLY A N 1
ATOM 1424 C CA . GLY A 1 171 ? 3.535 -0.601 1.708 1.00 83.38 171 GLY A CA 1
ATOM 1425 C C . GLY A 1 171 ? 4.918 -0.116 2.138 1.00 83.38 171 GLY A C 1
ATOM 1426 O O . GLY A 1 171 ? 5.431 0.905 1.682 1.00 83.38 171 GLY A O 1
ATOM 1427 N N . THR A 1 172 ? 5.578 -0.878 3.009 1.00 72.69 172 THR A N 1
ATOM 1428 C CA . THR A 1 172 ? 6.904 -0.498 3.525 1.00 72.69 172 THR A CA 1
ATOM 1429 C C . THR A 1 172 ? 7.990 -0.668 2.455 1.00 72.69 172 THR A C 1
ATOM 1431 O O . THR A 1 172 ? 9.006 0.016 2.504 1.00 72.69 172 THR A O 1
ATOM 1434 N N . CYS A 1 173 ? 7.785 -1.527 1.449 1.00 71.31 173 CYS A N 1
ATOM 1435 C CA . CYS A 1 173 ? 8.813 -1.901 0.471 1.00 71.31 173 CYS A CA 1
ATOM 1436 C C . CYS A 1 173 ? 9.352 -0.726 -0.365 1.00 71.31 173 CYS A C 1
ATOM 1438 O O . CYS A 1 173 ? 10.555 -0.658 -0.608 1.00 71.31 173 CYS A O 1
ATOM 1440 N N . THR A 1 174 ? 8.508 0.228 -0.763 1.00 74.62 174 THR A N 1
ATOM 1441 C CA . THR A 1 174 ? 8.900 1.363 -1.623 1.00 74.62 174 THR A CA 1
ATOM 1442 C C . THR A 1 174 ? 9.897 2.306 -0.945 1.00 74.62 174 THR A C 1
ATOM 1444 O O . THR A 1 174 ? 10.735 2.900 -1.624 1.00 74.62 174 THR A O 1
ATOM 1447 N N . ASN A 1 175 ? 9.865 2.390 0.389 1.00 77.56 175 ASN A N 1
ATOM 1448 C CA . ASN A 1 175 ? 10.677 3.321 1.177 1.00 77.56 175 ASN A CA 1
ATOM 1449 C C . ASN A 1 175 ? 12.121 2.853 1.419 1.00 77.56 175 ASN A C 1
ATOM 1451 O O . ASN A 1 175 ? 12.973 3.677 1.748 1.00 77.56 175 ASN A O 1
ATOM 1455 N N . TYR A 1 176 ? 12.399 1.552 1.285 1.00 79.69 176 TYR A N 1
ATOM 1456 C CA . TYR A 1 176 ? 13.698 0.964 1.649 1.00 79.69 176 TYR A CA 1
ATOM 1457 C C . TYR A 1 176 ? 14.442 0.323 0.472 1.00 79.69 176 TYR A C 1
ATOM 1459 O O . TYR A 1 176 ? 15.555 -0.160 0.654 1.00 79.69 176 TYR A O 1
ATOM 1467 N N . VAL A 1 177 ? 13.873 0.303 -0.734 1.00 80.50 177 VAL A N 1
ATOM 1468 C CA . VAL A 1 177 ? 14.569 -0.194 -1.932 1.00 80.50 177 VAL A CA 1
ATOM 1469 C C . VAL A 1 177 ? 15.391 0.927 -2.568 1.00 80.50 177 VAL A C 1
ATOM 1471 O O . VAL A 1 177 ? 14.869 2.005 -2.849 1.00 80.50 177 VAL A O 1
ATOM 1474 N N . SER A 1 178 ? 16.668 0.654 -2.844 1.00 73.12 178 SER A N 1
ATOM 1475 C CA . SER A 1 178 ? 17.570 1.538 -3.588 1.00 73.12 178 SER A CA 1
ATOM 1476 C C . SER A 1 178 ? 18.423 0.746 -4.592 1.00 73.12 178 SER A C 1
ATOM 1478 O O . SER A 1 178 ? 18.312 -0.474 -4.704 1.00 73.12 178 SER A O 1
ATOM 1480 N N . GLU A 1 179 ? 19.279 1.430 -5.355 1.00 64.38 179 GLU A N 1
ATOM 1481 C CA . GLU A 1 179 ? 20.183 0.781 -6.319 1.00 64.38 179 GLU A CA 1
ATOM 1482 C C . GLU A 1 179 ? 21.296 -0.054 -5.666 1.00 64.38 179 GLU A C 1
ATOM 1484 O O . GLU A 1 179 ? 21.915 -0.880 -6.335 1.00 64.38 179 GLU A O 1
ATOM 1489 N N . THR A 1 180 ? 21.583 0.176 -4.384 1.00 68.75 180 THR A N 1
ATOM 1490 C CA . THR A 1 180 ? 22.642 -0.516 -3.636 1.00 68.75 180 THR A CA 1
ATOM 1491 C C . THR A 1 180 ? 22.093 -1.393 -2.521 1.00 68.75 180 THR A C 1
ATOM 1493 O O . THR A 1 180 ? 22.778 -2.320 -2.088 1.00 68.75 180 THR A O 1
ATOM 1496 N N . GLU A 1 181 ? 20.861 -1.144 -2.079 1.00 79.62 181 GLU A N 1
ATOM 1497 C CA . GLU A 1 181 ? 20.244 -1.826 -0.947 1.00 79.62 181 GLU A CA 1
ATOM 1498 C C . GLU A 1 181 ? 18.892 -2.423 -1.335 1.00 79.62 181 GLU A C 1
ATOM 1500 O O . GLU A 1 181 ? 18.069 -1.792 -1.996 1.00 79.62 181 GLU A O 1
ATOM 1505 N N . ASN A 1 182 ? 18.646 -3.652 -0.877 1.00 83.75 182 ASN A N 1
ATOM 1506 C CA . ASN A 1 182 ? 17.351 -4.331 -0.981 1.00 83.75 182 ASN A CA 1
ATOM 1507 C C . ASN A 1 182 ? 16.841 -4.545 -2.425 1.00 83.75 182 ASN A C 1
ATOM 1509 O O . ASN A 1 182 ? 15.639 -4.675 -2.655 1.00 83.75 182 ASN A O 1
ATOM 1513 N N . ILE A 1 183 ? 17.736 -4.623 -3.418 1.00 81.12 183 ILE A N 1
ATOM 1514 C CA . ILE A 1 183 ? 17.377 -4.927 -4.820 1.00 81.12 183 ILE A CA 1
ATOM 1515 C C . ILE A 1 183 ? 16.690 -6.295 -4.929 1.00 81.12 183 ILE A C 1
ATOM 1517 O O . ILE A 1 183 ? 15.753 -6.473 -5.707 1.00 81.12 183 ILE A O 1
ATOM 1521 N N . ASP A 1 184 ? 17.157 -7.269 -4.151 1.00 79.88 184 ASP A N 1
ATOM 1522 C CA . ASP A 1 184 ? 16.555 -8.596 -4.034 1.00 79.88 184 ASP A CA 1
ATOM 1523 C C . ASP A 1 184 ? 15.099 -8.511 -3.560 1.00 79.88 184 ASP A C 1
ATOM 1525 O O . ASP A 1 184 ? 14.243 -9.206 -4.105 1.00 79.88 184 ASP A O 1
ATOM 1529 N N . LYS A 1 185 ? 14.794 -7.585 -2.643 1.00 83.19 185 LYS A N 1
ATOM 1530 C CA . LYS A 1 185 ? 13.436 -7.344 -2.139 1.00 83.19 185 LYS A CA 1
ATOM 1531 C C . LYS A 1 185 ? 12.505 -6.788 -3.198 1.00 83.19 185 LYS A C 1
ATOM 1533 O O . LYS A 1 185 ? 11.374 -7.241 -3.297 1.00 83.19 185 LYS A O 1
ATOM 1538 N N . MET A 1 186 ? 12.984 -5.898 -4.064 1.00 84.38 186 MET A N 1
ATOM 1539 C CA . MET A 1 186 ? 12.200 -5.456 -5.223 1.00 84.38 186 MET A CA 1
ATOM 1540 C C . MET A 1 186 ? 11.821 -6.633 -6.133 1.00 84.38 186 MET A C 1
ATOM 1542 O O . MET A 1 186 ? 10.680 -6.730 -6.582 1.00 84.38 186 MET A O 1
ATOM 1546 N N . GLN A 1 187 ? 12.760 -7.554 -6.378 1.00 79.69 187 GLN A N 1
ATOM 1547 C CA . GLN A 1 187 ? 12.521 -8.727 -7.227 1.00 79.69 187 GLN A CA 1
ATOM 1548 C C . GLN A 1 187 ? 11.496 -9.697 -6.623 1.00 79.69 187 GLN A C 1
ATOM 1550 O O . GLN A 1 187 ? 10.794 -10.366 -7.379 1.00 79.69 187 GLN A O 1
ATOM 1555 N N . GLU A 1 188 ? 11.356 -9.755 -5.294 1.00 77.44 188 GLU A N 1
ATOM 1556 C CA . GLU A 1 188 ? 10.296 -10.536 -4.639 1.00 77.44 188 GLU A CA 1
ATOM 1557 C C . GLU A 1 188 ? 8.891 -10.049 -5.053 1.00 77.44 188 GLU A C 1
ATOM 1559 O O . GLU A 1 188 ? 8.010 -10.879 -5.271 1.00 77.44 188 GLU A O 1
ATOM 1564 N N . PHE A 1 189 ? 8.693 -8.740 -5.260 1.00 77.62 189 PHE A N 1
ATOM 1565 C CA . PHE A 1 189 ? 7.400 -8.169 -5.674 1.00 77.62 189 PHE A CA 1
ATOM 1566 C C . PHE A 1 189 ? 7.104 -8.327 -7.166 1.00 77.62 189 PHE A C 1
ATOM 1568 O O . PHE A 1 189 ? 5.962 -8.575 -7.550 1.00 77.62 189 PHE A O 1
ATOM 1575 N N . ILE A 1 190 ? 8.122 -8.179 -8.017 1.00 84.88 190 ILE A N 1
ATOM 1576 C CA . ILE A 1 190 ? 7.949 -8.170 -9.481 1.00 84.88 190 ILE A CA 1
ATOM 1577 C C . ILE A 1 190 ? 8.256 -9.524 -10.143 1.00 84.88 190 ILE A C 1
ATOM 1579 O O . ILE A 1 190 ? 8.264 -9.635 -11.372 1.00 84.88 190 ILE A O 1
ATOM 1583 N N . SER A 1 191 ? 8.498 -10.570 -9.347 1.00 86.00 191 SER A N 1
ATOM 1584 C CA . SER A 1 191 ? 8.659 -11.941 -9.834 1.00 86.00 191 SER A CA 1
ATOM 1585 C C . SER A 1 191 ? 7.298 -12.624 -10.012 1.00 86.00 191 SER A C 1
ATOM 1587 O O . SER A 1 191 ? 6.558 -12.739 -9.037 1.00 86.00 191 SER A O 1
ATOM 1589 N N . PRO A 1 192 ? 6.980 -13.199 -11.189 1.00 86.44 192 PRO A N 1
ATOM 1590 C CA . PRO A 1 192 ? 5.741 -13.958 -11.399 1.00 86.44 192 PRO A CA 1
ATOM 1591 C C . PRO A 1 192 ? 5.546 -15.162 -10.460 1.00 86.44 192 PRO A C 1
ATOM 1593 O O . PRO A 1 192 ? 4.449 -15.710 -10.380 1.00 86.44 192 PRO A O 1
ATOM 1596 N N . GLU A 1 193 ? 6.611 -15.633 -9.808 1.00 85.12 193 GLU A N 1
ATOM 1597 C CA . GLU A 1 193 ? 6.551 -16.770 -8.881 1.00 85.12 193 GLU A CA 1
ATOM 1598 C C . GLU A 1 193 ? 6.018 -16.365 -7.504 1.00 85.12 193 GLU A C 1
ATOM 1600 O O . GLU A 1 193 ? 5.323 -17.154 -6.867 1.00 85.12 193 GLU A O 1
ATOM 1605 N N . ASN A 1 194 ? 6.307 -15.131 -7.084 1.00 79.94 194 ASN A N 1
ATOM 1606 C CA . ASN A 1 194 ? 6.039 -14.634 -5.734 1.00 79.94 194 ASN A CA 1
ATOM 1607 C C . ASN A 1 194 ? 5.078 -13.438 -5.713 1.00 79.94 194 ASN A C 1
ATOM 1609 O O . ASN A 1 194 ? 4.660 -13.022 -4.635 1.00 79.94 194 ASN A O 1
ATOM 1613 N N . CYS A 1 195 ? 4.739 -12.874 -6.878 1.00 85.38 195 CYS A N 1
ATOM 1614 C CA . CYS A 1 195 ? 3.909 -11.684 -6.945 1.00 85.38 195 CYS A CA 1
ATOM 1615 C C . CYS A 1 195 ? 2.506 -11.944 -6.398 1.00 85.38 195 CYS A C 1
ATOM 1617 O O . CYS A 1 195 ? 1.933 -13.035 -6.505 1.00 85.38 195 CYS A O 1
ATOM 1619 N N . ILE A 1 196 ? 1.941 -10.885 -5.835 1.00 86.81 196 ILE A N 1
ATOM 1620 C CA . ILE A 1 196 ? 0.582 -10.900 -5.327 1.00 86.81 196 ILE A CA 1
ATOM 1621 C C . ILE A 1 196 ? -0.400 -10.802 -6.499 1.00 86.81 196 ILE A C 1
ATOM 1623 O O . ILE A 1 196 ? -0.162 -10.122 -7.504 1.00 86.81 196 ILE A O 1
ATOM 1627 N N . VAL A 1 197 ? -1.518 -11.512 -6.360 1.00 93.62 197 VAL A N 1
ATOM 1628 C CA . VAL A 1 197 ? -2.640 -11.466 -7.294 1.00 93.62 197 VAL A CA 1
ATOM 1629 C C . VAL A 1 197 ? -3.530 -10.281 -6.925 1.00 93.62 197 VAL A C 1
ATOM 1631 O O . VAL A 1 197 ? -4.419 -10.406 -6.088 1.00 93.62 197 VAL A O 1
ATOM 1634 N N . ILE A 1 198 ? -3.269 -9.121 -7.528 1.00 93.69 198 ILE A N 1
ATOM 1635 C CA . ILE A 1 198 ? -3.988 -7.867 -7.248 1.00 93.69 198 ILE A CA 1
ATOM 1636 C C . ILE A 1 198 ? -5.482 -7.995 -7.561 1.00 93.69 198 ILE A C 1
ATOM 1638 O O . ILE A 1 198 ? -6.299 -7.474 -6.812 1.00 93.69 198 ILE A O 1
ATOM 1642 N N . SER A 1 199 ? -5.869 -8.761 -8.586 1.00 93.44 199 SER A N 1
ATOM 1643 C CA . SER A 1 199 ? -7.291 -8.983 -8.896 1.00 93.44 199 SER A CA 1
ATOM 1644 C C . SER A 1 199 ? -8.063 -9.722 -7.790 1.00 93.44 199 SER A C 1
ATOM 1646 O O . SER A 1 199 ? -9.286 -9.731 -7.810 1.00 93.44 199 SER A O 1
ATOM 1648 N N . ASP A 1 200 ? -7.370 -10.372 -6.849 1.00 94.88 200 ASP A N 1
ATOM 1649 C CA . ASP A 1 200 ? -7.972 -11.064 -5.697 1.00 94.88 200 ASP A CA 1
ATOM 1650 C C . ASP A 1 200 ? -7.810 -10.288 -4.385 1.00 94.88 200 ASP A C 1
ATOM 1652 O O . ASP A 1 200 ? -8.193 -10.792 -3.325 1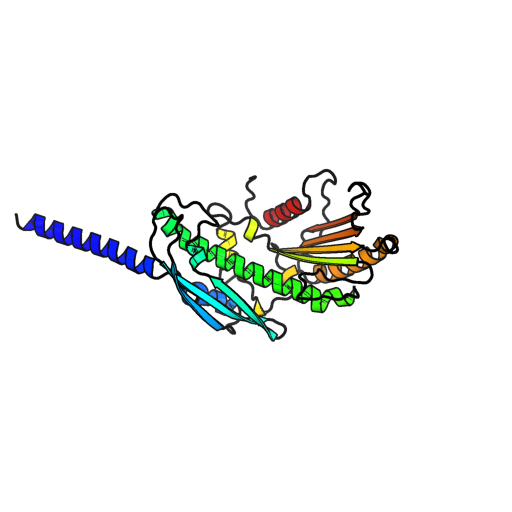.00 94.88 200 ASP A O 1
ATOM 1656 N N . MET A 1 201 ? -7.212 -9.098 -4.446 1.00 94.62 201 MET A N 1
ATOM 1657 C CA . MET A 1 201 ? -6.891 -8.301 -3.274 1.00 94.62 201 MET A CA 1
ATOM 1658 C C . MET A 1 201 ? -8.157 -7.782 -2.587 1.00 94.62 201 MET A C 1
ATOM 1660 O O . MET A 1 201 ? -9.156 -7.454 -3.223 1.00 94.62 201 MET A O 1
ATOM 1664 N N . ASP A 1 202 ? -8.079 -7.710 -1.266 1.00 93.75 202 ASP A N 1
ATOM 1665 C CA . ASP A 1 202 ? -9.009 -7.060 -0.349 1.00 93.75 202 ASP A CA 1
ATOM 1666 C C . ASP A 1 202 ? -8.233 -6.686 0.92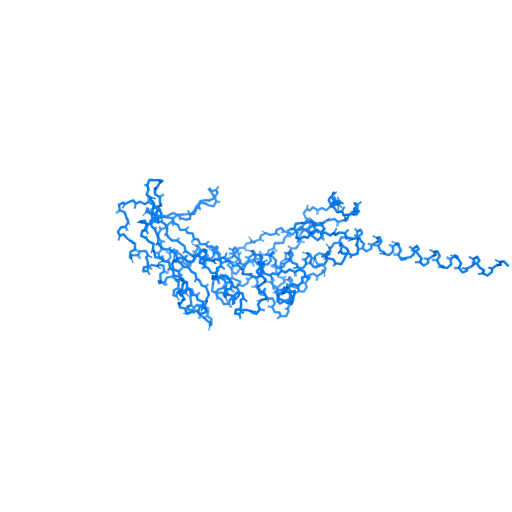7 1.00 93.75 202 ASP A C 1
ATOM 1668 O O . ASP A 1 202 ? -7.046 -7.013 1.061 1.00 93.75 202 ASP A O 1
ATOM 1672 N N . ALA A 1 203 ? -8.875 -6.031 1.895 1.00 92.25 203 ALA A N 1
ATOM 1673 C CA . ALA A 1 203 ? -8.212 -5.632 3.136 1.00 92.25 203 ALA A CA 1
ATOM 1674 C C . ALA A 1 203 ? -7.675 -6.837 3.934 1.00 92.25 203 ALA A C 1
ATOM 1676 O O . ALA A 1 203 ? -6.656 -6.732 4.616 1.00 92.25 203 ALA A O 1
ATOM 1677 N N . LYS A 1 204 ? -8.318 -8.005 3.814 1.00 91.38 204 LYS A N 1
ATOM 1678 C CA . LYS A 1 204 ? -7.890 -9.251 4.472 1.00 91.38 204 LYS A CA 1
ATOM 1679 C C . LYS A 1 204 ? -6.588 -9.783 3.887 1.00 91.38 204 LYS A C 1
ATOM 1681 O O . LYS A 1 204 ? -5.653 -10.103 4.615 1.00 91.38 204 LYS A O 1
ATOM 1686 N N . THR A 1 205 ? -6.515 -9.845 2.565 1.00 93.31 205 THR A N 1
ATOM 1687 C CA . THR A 1 205 ? -5.316 -10.262 1.835 1.00 93.31 205 THR A CA 1
ATOM 1688 C C . THR A 1 205 ? -4.182 -9.273 2.085 1.00 93.31 205 THR A C 1
ATOM 1690 O O . THR A 1 205 ? -3.049 -9.692 2.326 1.00 93.31 205 THR A O 1
ATOM 1693 N N . TYR A 1 206 ? -4.498 -7.976 2.130 1.00 93.62 206 TYR A N 1
ATOM 1694 C CA . TYR A 1 206 ? -3.554 -6.918 2.474 1.00 93.62 206 TYR A CA 1
ATOM 1695 C C . TYR A 1 206 ? -2.960 -7.098 3.880 1.00 93.62 206 TYR A C 1
ATOM 1697 O O . TYR A 1 206 ? -1.741 -7.024 4.049 1.00 93.62 206 TYR A O 1
ATOM 1705 N N . ALA A 1 207 ? -3.794 -7.435 4.872 1.00 94.06 207 ALA A N 1
ATOM 1706 C CA . ALA A 1 207 ? -3.365 -7.723 6.243 1.00 94.06 207 ALA A CA 1
ATOM 1707 C C . ALA A 1 207 ? -2.360 -8.882 6.342 1.00 94.06 207 ALA A C 1
ATOM 1709 O O . ALA A 1 207 ? -1.590 -8.959 7.305 1.00 94.06 207 ALA A O 1
ATOM 1710 N N . ASN A 1 208 ? -2.345 -9.781 5.352 1.00 93.25 208 ASN A N 1
ATOM 1711 C CA . ASN A 1 208 ? -1.432 -10.919 5.305 1.00 93.25 208 ASN A CA 1
ATOM 1712 C C . ASN A 1 208 ? -0.101 -10.619 4.578 1.00 93.25 208 ASN A C 1
ATOM 1714 O O . ASN A 1 208 ? 0.749 -11.503 4.439 1.00 93.25 208 ASN A O 1
ATOM 1718 N N . ILE A 1 209 ? 0.137 -9.374 4.155 1.00 91.12 209 ILE A N 1
ATOM 1719 C CA . ILE A 1 209 ? 1.415 -8.946 3.578 1.00 91.12 209 ILE A CA 1
ATOM 1720 C C . ILE A 1 209 ? 2.317 -8.415 4.693 1.00 91.12 209 ILE A C 1
ATOM 1722 O O . ILE A 1 209 ? 2.120 -7.323 5.220 1.00 91.12 209 ILE A O 1
ATOM 1726 N N . LYS A 1 210 ? 3.367 -9.171 5.028 1.00 90.19 210 LYS A N 1
ATOM 1727 C CA . LYS A 1 210 ? 4.273 -8.865 6.153 1.00 90.19 210 LYS A CA 1
ATOM 1728 C C . LYS A 1 210 ? 4.956 -7.501 6.081 1.00 90.19 210 LYS A C 1
ATOM 1730 O O . LYS A 1 210 ? 5.286 -6.942 7.121 1.00 90.19 210 LYS A O 1
ATOM 1735 N N . SER A 1 211 ? 5.192 -6.985 4.880 1.00 89.00 211 SER A N 1
ATOM 1736 C CA . SER A 1 211 ? 5.828 -5.684 4.671 1.00 89.00 211 SER A CA 1
ATOM 1737 C C . SER A 1 211 ? 4.842 -4.521 4.685 1.00 89.00 211 SER A C 1
ATOM 1739 O O . SER A 1 211 ? 5.269 -3.385 4.529 1.00 89.00 211 SER A O 1
ATOM 1741 N N . ASN A 1 212 ? 3.542 -4.762 4.805 1.00 91.44 212 ASN A N 1
ATOM 1742 C CA . ASN A 1 212 ? 2.540 -3.706 4.748 1.00 91.44 212 ASN A CA 1
ATOM 1743 C C . ASN A 1 212 ? 1.965 -3.465 6.141 1.00 91.44 212 ASN A C 1
ATOM 1745 O O . ASN A 1 212 ? 2.007 -4.353 6.997 1.00 91.44 212 ASN A O 1
ATOM 1749 N N . TYR A 1 213 ? 1.445 -2.263 6.371 1.00 93.62 213 TYR A N 1
ATOM 1750 C CA . TYR A 1 213 ? 0.679 -1.953 7.572 1.00 93.62 213 TYR A CA 1
ATOM 1751 C C . TYR A 1 213 ? -0.487 -1.020 7.266 1.00 93.62 213 TYR A C 1
ATOM 1753 O O . TYR A 1 213 ? -0.487 -0.310 6.264 1.00 93.62 213 TYR 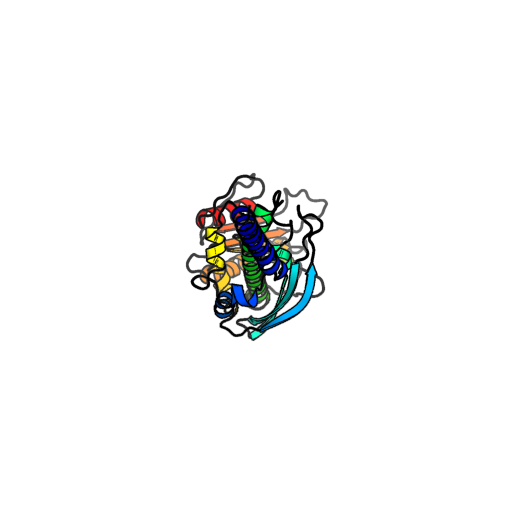A O 1
ATOM 1761 N N . LEU A 1 214 ? -1.468 -1.013 8.164 1.00 95.25 214 LEU A N 1
ATOM 1762 C CA . LEU A 1 214 ? -2.615 -0.115 8.107 1.00 95.25 214 LEU A CA 1
ATOM 1763 C C . LEU A 1 214 ? -2.518 0.952 9.205 1.00 95.25 214 LEU A C 1
ATOM 1765 O O . LEU A 1 214 ? -2.353 0.620 10.377 1.00 95.25 214 LEU A O 1
ATOM 1769 N N . LEU A 1 215 ? -2.632 2.227 8.836 1.00 94.38 215 LEU A N 1
ATOM 1770 C CA . LEU A 1 215 ? -2.896 3.334 9.757 1.00 94.38 215 LEU A CA 1
ATOM 1771 C C . LEU A 1 215 ? -4.398 3.582 9.792 1.00 94.38 215 LEU A C 1
ATOM 1773 O O . LEU A 1 215 ? -5.004 3.850 8.752 1.00 94.38 215 LEU A O 1
ATOM 1777 N N . PHE A 1 216 ? -4.978 3.574 10.987 1.00 95.94 216 PHE A N 1
ATOM 1778 C CA . PHE A 1 216 ? -6.345 4.034 11.195 1.00 95.94 216 PHE A CA 1
ATOM 1779 C C . PHE A 1 216 ? -6.396 5.136 12.250 1.00 95.94 216 PHE A C 1
ATOM 1781 O O . PHE A 1 216 ? -5.866 4.971 13.340 1.00 95.94 216 PHE A O 1
ATOM 1788 N N . ALA A 1 217 ? -7.050 6.258 11.980 1.00 94.44 217 ALA A N 1
ATOM 1789 C CA . ALA A 1 217 ? -7.242 7.290 12.988 1.00 94.44 217 ALA A CA 1
ATOM 1790 C C . ALA A 1 217 ? -8.695 7.736 13.071 1.00 94.44 217 ALA A C 1
ATOM 1792 O O . ALA A 1 217 ? -9.329 7.960 12.046 1.00 94.44 217 ALA A O 1
ATOM 1793 N N . VAL A 1 218 ? -9.180 7.939 14.293 1.00 95.44 218 VAL A N 1
ATOM 1794 C CA . VAL A 1 218 ? -10.395 8.701 14.585 1.00 95.44 218 VAL A CA 1
ATOM 1795 C C . VAL A 1 218 ? -9.966 10.010 15.228 1.00 95.44 218 VAL A C 1
ATOM 1797 O O . VAL A 1 218 ? -9.292 10.022 16.260 1.00 95.44 218 VAL A O 1
ATOM 1800 N N . ILE A 1 219 ? -10.349 11.117 14.603 1.00 93.25 219 ILE A N 1
ATOM 1801 C CA . ILE A 1 219 ? -10.124 12.461 15.121 1.00 93.25 219 ILE A CA 1
ATOM 1802 C C . ILE A 1 219 ? -11.491 13.018 15.501 1.00 93.25 219 ILE A C 1
ATOM 1804 O O . ILE A 1 219 ? -12.326 13.232 14.626 1.00 93.25 219 ILE A O 1
ATOM 1808 N N . ILE A 1 220 ? -11.723 13.209 16.797 1.00 93.00 220 ILE A N 1
ATOM 1809 C CA . ILE A 1 220 ? -12.960 13.776 17.337 1.00 93.00 220 ILE A CA 1
ATOM 1810 C C . ILE A 1 220 ? -12.893 15.285 17.124 1.00 93.00 220 ILE A C 1
ATOM 1812 O O . ILE A 1 220 ? -11.995 15.932 17.654 1.00 93.00 220 ILE A O 1
ATOM 1816 N N . THR A 1 221 ? -13.800 15.818 16.315 1.00 90.38 221 THR A N 1
ATOM 1817 C CA . THR A 1 221 ? -13.795 17.222 15.875 1.00 90.38 221 THR A CA 1
ATOM 1818 C C . THR A 1 221 ? -14.831 18.068 16.615 1.00 90.38 221 THR A C 1
ATOM 1820 O O . THR A 1 221 ? -14.800 19.288 16.529 1.00 90.38 221 THR A O 1
ATOM 1823 N N . ASP A 1 222 ? -15.776 17.427 17.304 1.00 90.12 222 ASP A N 1
ATOM 1824 C CA . ASP A 1 222 ? -16.823 18.080 18.090 1.00 90.12 222 ASP A CA 1
ATOM 1825 C C . ASP A 1 222 ? -16.498 17.993 19.586 1.00 90.12 222 ASP A C 1
ATOM 1827 O O . ASP A 1 222 ? -16.377 16.894 20.141 1.00 90.12 222 ASP A O 1
ATOM 1831 N N . GLU A 1 223 ? -16.355 19.152 20.233 1.00 85.06 223 GLU A N 1
ATOM 1832 C CA . GLU A 1 223 ? -15.993 19.262 21.649 1.00 85.06 223 GLU A CA 1
ATOM 1833 C C . GLU A 1 223 ? -17.013 18.585 22.567 1.00 85.06 223 GLU A C 1
ATOM 1835 O O . GLU A 1 223 ? -16.628 17.933 23.539 1.00 85.06 223 GLU A O 1
ATOM 1840 N N . ASP A 1 224 ? -18.303 18.640 22.218 1.00 88.56 224 ASP A N 1
ATOM 1841 C CA . ASP A 1 224 ? -19.375 18.021 23.007 1.00 88.56 224 ASP A CA 1
ATOM 1842 C C . ASP A 1 224 ? -19.279 16.482 23.010 1.00 88.56 224 ASP A C 1
ATOM 1844 O O . ASP A 1 224 ? -19.924 15.800 23.812 1.00 88.56 224 ASP A O 1
ATOM 1848 N N . LYS A 1 225 ? -18.441 15.915 22.134 1.00 87.69 225 LYS A N 1
ATOM 1849 C CA . LYS A 1 225 ? -18.241 14.470 21.952 1.00 87.69 225 LYS A CA 1
ATOM 1850 C C . LYS A 1 225 ? -16.862 13.987 22.356 1.00 87.69 225 LYS A C 1
ATOM 1852 O O . LYS A 1 225 ? -16.544 12.811 22.189 1.00 87.69 225 LYS A O 1
ATOM 1857 N N . TYR A 1 226 ? -16.049 14.853 22.941 1.00 87.69 226 TYR A N 1
ATOM 1858 C CA . TYR A 1 226 ? -14.723 14.514 23.446 1.00 87.69 226 TYR A CA 1
ATOM 1859 C C . TYR A 1 226 ? -14.722 13.396 24.501 1.00 87.69 226 TYR A C 1
ATOM 1861 O O . TYR A 1 226 ? -13.749 12.644 24.602 1.00 87.69 226 TYR A O 1
ATOM 1869 N N . GLU A 1 227 ? -15.827 13.223 25.226 1.00 85.94 227 GLU A N 1
ATOM 1870 C CA . GLU A 1 227 ? -16.025 12.133 26.190 1.00 85.94 227 GLU A CA 1
ATOM 1871 C C . GLU A 1 227 ? -16.391 10.788 25.525 1.00 85.94 227 GLU A C 1
ATOM 1873 O O . GLU A 1 227 ? -16.355 9.743 26.170 1.00 85.94 227 GLU A O 1
ATOM 1878 N N . MET A 1 228 ? -16.683 10.769 24.217 1.00 89.25 228 MET A N 1
ATOM 1879 C CA . MET A 1 228 ? -16.946 9.536 23.455 1.00 89.25 228 MET A CA 1
ATOM 1880 C C . MET A 1 228 ? -15.667 8.782 23.059 1.00 89.25 228 MET A C 1
ATOM 1882 O O . MET A 1 228 ? -15.736 7.758 22.377 1.00 89.25 228 MET A O 1
ATOM 1886 N N . LYS A 1 229 ? -14.487 9.252 23.481 1.00 90.19 229 LYS A N 1
ATOM 1887 C CA . LYS A 1 229 ? -13.194 8.646 23.139 1.00 90.19 229 LYS A CA 1
ATOM 1888 C C . LYS A 1 229 ? -13.146 7.142 23.423 1.00 90.19 229 LYS A C 1
ATOM 1890 O O . LYS A 1 229 ? -12.733 6.385 22.550 1.00 90.19 229 LYS A O 1
ATOM 1895 N N . ASP A 1 230 ? -13.600 6.703 24.596 1.00 92.12 230 ASP A N 1
ATOM 1896 C CA . ASP A 1 230 ? -13.596 5.282 24.977 1.00 92.12 230 ASP A CA 1
ATOM 1897 C C . ASP A 1 230 ? -14.528 4.432 24.101 1.00 92.12 230 ASP A C 1
ATOM 1899 O O . ASP A 1 230 ? -14.275 3.247 23.871 1.00 92.12 230 ASP A O 1
ATOM 1903 N N . GLU A 1 231 ? -15.616 5.019 23.602 1.00 94.50 231 GLU A N 1
ATOM 1904 C CA . GLU A 1 231 ? -16.511 4.354 22.657 1.00 94.50 231 GLU A CA 1
ATOM 1905 C C . GLU A 1 231 ? -15.833 4.192 21.295 1.00 94.50 231 GLU A C 1
ATOM 1907 O O . GLU A 1 231 ? -15.812 3.087 20.745 1.00 94.50 231 GLU A O 1
ATOM 1912 N N . TYR A 1 232 ? -15.237 5.266 20.768 1.00 95.19 232 TYR A N 1
ATOM 1913 C CA . TYR A 1 232 ? -14.493 5.205 19.513 1.00 95.19 232 TYR A CA 1
ATOM 1914 C C . TYR A 1 232 ? -13.304 4.255 19.612 1.00 95.19 232 TYR A C 1
ATOM 1916 O O . TYR A 1 232 ? -13.087 3.470 18.695 1.00 95.19 232 TYR A O 1
ATOM 1924 N N . LEU A 1 233 ? -12.592 4.244 20.739 1.00 95.56 233 LEU A N 1
ATOM 1925 C CA . LEU A 1 233 ? -11.508 3.305 20.997 1.00 95.56 233 LEU A CA 1
ATOM 1926 C C . LEU A 1 233 ? -11.985 1.852 20.900 1.00 95.56 233 LEU A C 1
ATOM 1928 O O . LEU A 1 233 ? -11.386 1.079 20.162 1.00 95.56 233 LEU A O 1
ATOM 1932 N N . LYS A 1 234 ? -13.104 1.494 21.543 1.00 96.62 234 LYS A N 1
ATOM 1933 C CA . LYS A 1 234 ? -13.683 0.141 21.440 1.00 96.62 234 LYS A CA 1
ATOM 1934 C C . LYS A 1 234 ? -14.071 -0.226 20.008 1.00 96.62 234 LYS A C 1
ATOM 1936 O O . LYS A 1 234 ? -13.870 -1.367 19.599 1.00 96.62 234 LYS A O 1
ATOM 1941 N N . LYS A 1 235 ? -14.633 0.720 19.248 1.00 97.25 235 LYS A N 1
ATOM 1942 C CA . LYS A 1 235 ? -14.986 0.516 17.832 1.00 97.25 235 LYS A CA 1
ATOM 1943 C C . LYS A 1 235 ? -13.741 0.273 16.978 1.00 97.25 235 LYS A C 1
ATOM 1945 O O . LYS A 1 235 ? -13.726 -0.662 16.183 1.00 97.25 235 LYS A O 1
ATOM 1950 N N . VAL A 1 236 ? -12.691 1.072 17.178 1.00 97.12 236 VAL A N 1
ATOM 1951 C CA . VAL A 1 236 ? -11.401 0.900 16.498 1.00 97.12 236 VAL A CA 1
ATOM 1952 C C . VAL A 1 236 ? -10.764 -0.436 16.857 1.00 97.12 236 VAL A C 1
ATOM 1954 O O . VAL A 1 236 ? -10.349 -1.156 15.957 1.00 97.12 236 VAL A O 1
ATOM 1957 N N . GLU A 1 237 ? -10.716 -0.795 18.140 1.00 96.81 237 GLU A N 1
ATOM 1958 C CA . GLU A 1 237 ? -10.157 -2.072 18.595 1.00 96.81 237 GLU A CA 1
ATOM 1959 C C . GLU A 1 237 ? -10.909 -3.255 17.984 1.00 96.81 237 GLU A C 1
ATOM 1961 O O . GLU A 1 237 ? -10.282 -4.127 17.395 1.00 96.81 237 GLU A O 1
ATOM 1966 N N . ALA A 1 238 ? -12.244 -3.239 18.001 1.00 96.69 238 ALA A N 1
ATOM 1967 C CA . ALA A 1 238 ? -13.046 -4.306 17.408 1.00 96.69 238 ALA A CA 1
ATOM 1968 C C . ALA A 1 238 ? -12.865 -4.426 15.882 1.00 96.69 238 ALA A C 1
ATOM 1970 O O . ALA A 1 238 ? -12.932 -5.527 15.335 1.00 96.69 238 ALA A O 1
ATOM 1971 N N . MET A 1 239 ? -12.638 -3.309 15.186 1.00 96.19 239 MET A N 1
ATOM 1972 C CA . MET A 1 239 ? -12.326 -3.303 13.755 1.00 96.19 239 MET A CA 1
ATOM 1973 C C . MET A 1 239 ? -10.909 -3.823 13.479 1.00 96.19 239 MET A C 1
ATOM 1975 O O . MET A 1 239 ? -10.703 -4.611 12.556 1.00 96.19 239 MET A O 1
ATOM 1979 N N . MET A 1 240 ? -9.928 -3.408 14.281 1.00 96.31 240 MET A N 1
ATOM 1980 C CA . MET A 1 240 ? -8.546 -3.874 14.163 1.00 96.31 240 MET A CA 1
ATOM 1981 C C . MET A 1 240 ? -8.398 -5.348 14.555 1.00 96.31 240 MET A C 1
ATOM 1983 O O . MET A 1 240 ? -7.551 -6.033 13.990 1.00 96.31 240 MET A O 1
ATOM 1987 N N . ASP A 1 241 ? -9.253 -5.867 15.436 1.00 94.56 241 ASP A N 1
ATOM 1988 C CA . ASP A 1 241 ? -9.343 -7.296 15.737 1.00 94.56 241 ASP A CA 1
ATOM 1989 C C . ASP A 1 241 ? -9.845 -8.099 14.523 1.00 94.56 241 ASP A C 1
ATOM 1991 O O . ASP A 1 241 ? -9.294 -9.162 14.237 1.00 94.56 241 ASP A O 1
ATOM 1995 N N . GLU A 1 242 ? -10.830 -7.595 13.757 1.00 93.81 242 GLU A N 1
ATOM 1996 C CA . GLU A 1 242 ? -11.250 -8.224 12.488 1.00 93.81 242 GLU A CA 1
ATOM 1997 C C . GLU A 1 242 ? -10.099 -8.225 11.467 1.00 93.81 242 GLU A C 1
ATOM 1999 O O . GLU A 1 242 ? -9.848 -9.247 10.821 1.00 93.81 242 GLU A O 1
ATOM 2004 N N . TYR A 1 243 ? -9.372 -7.109 11.347 1.00 93.62 243 TYR A N 1
ATOM 2005 C CA . TYR A 1 243 ? -8.206 -6.990 10.464 1.00 93.62 243 TYR A CA 1
ATOM 2006 C C . TYR A 1 243 ? -7.066 -7.937 10.878 1.00 93.62 243 TYR A C 1
ATOM 2008 O O . TYR A 1 243 ? -6.511 -8.652 10.044 1.00 93.62 243 TYR A O 1
ATOM 2016 N N . SER A 1 244 ? -6.751 -7.997 12.173 1.00 94.88 244 SER A N 1
ATOM 2017 C CA . SER A 1 244 ? -5.737 -8.887 12.749 1.00 94.88 244 SER A CA 1
ATOM 2018 C C . SER A 1 244 ? -6.091 -10.358 12.527 1.00 94.88 244 SER A C 1
ATOM 2020 O O . SER A 1 244 ? -5.260 -11.134 12.057 1.00 94.88 244 SER A O 1
ATOM 2022 N N . ALA A 1 245 ? -7.352 -10.735 12.764 1.00 93.94 245 ALA A N 1
ATOM 2023 C CA . ALA A 1 245 ? -7.841 -12.099 12.570 1.00 93.94 245 ALA A CA 1
ATOM 2024 C C . ALA A 1 245 ? -7.827 -12.560 11.102 1.00 93.94 245 ALA A C 1
ATOM 2026 O O . ALA A 1 245 ? -7.866 -13.762 10.838 1.00 93.94 245 ALA A O 1
ATOM 2027 N N . ALA A 1 246 ? -7.783 -11.630 10.145 1.00 91.94 246 ALA A N 1
ATOM 2028 C CA . ALA A 1 246 ? -7.652 -11.945 8.728 1.00 91.94 246 ALA A CA 1
ATOM 2029 C C . ALA A 1 246 ? -6.214 -12.301 8.304 1.00 91.94 246 ALA A C 1
ATOM 2031 O O . ALA A 1 246 ? -6.013 -12.802 7.198 1.00 91.94 246 ALA A O 1
ATOM 2032 N N . SER A 1 247 ? -5.228 -12.048 9.168 1.00 94.69 247 SER A N 1
ATOM 2033 C CA . SER A 1 247 ? -3.810 -12.277 8.912 1.00 94.69 247 SER A CA 1
ATOM 2034 C C . SER A 1 247 ? -3.301 -13.509 9.658 1.00 94.69 247 SER A C 1
ATOM 2036 O O . SER A 1 247 ? -3.523 -13.659 10.859 1.00 94.69 247 SER A O 1
ATOM 2038 N N . ASP A 1 248 ? -2.514 -14.354 8.986 1.00 94.31 248 ASP A N 1
ATOM 2039 C CA . ASP A 1 248 ? -1.925 -15.560 9.592 1.00 94.31 248 ASP A CA 1
ATOM 2040 C C . ASP A 1 248 ? -0.894 -15.232 10.685 1.00 94.31 248 ASP A C 1
ATOM 2042 O O . ASP A 1 248 ? -0.484 -16.098 11.460 1.00 94.31 248 ASP A O 1
ATOM 2046 N N . PHE A 1 249 ? -0.443 -13.979 10.734 1.00 94.00 249 PHE A N 1
ATOM 2047 C CA . PHE A 1 249 ? 0.527 -13.484 11.702 1.00 94.00 249 PHE A CA 1
ATOM 2048 C C . PHE A 1 249 ? -0.016 -12.311 12.533 1.00 94.00 249 PHE A C 1
ATOM 2050 O O . PHE A 1 249 ? 0.770 -11.630 13.181 1.00 94.00 249 PHE A O 1
ATOM 2057 N N . GLY A 1 250 ? -1.332 -12.058 12.511 1.00 94.06 250 GLY A N 1
ATOM 2058 C CA . GLY A 1 250 ? -1.978 -10.970 13.262 1.00 94.06 250 GLY A CA 1
ATOM 2059 C C . GLY A 1 250 ? -1.802 -9.568 12.664 1.00 94.06 250 GLY A C 1
ATOM 2060 O O . GLY A 1 250 ? -2.202 -8.578 13.274 1.00 94.06 250 GLY A O 1
ATOM 2061 N N . GLY A 1 251 ? -1.204 -9.469 11.474 1.00 94.00 251 GLY A N 1
ATOM 2062 C CA . GLY A 1 251 ? -1.067 -8.230 10.715 1.00 94.00 251 GLY A CA 1
ATOM 2063 C C . GLY A 1 251 ? -0.123 -7.203 11.340 1.00 94.00 251 GLY A C 1
ATOM 2064 O O . GLY A 1 251 ? 0.414 -7.373 12.439 1.00 94.00 251 GLY A O 1
ATOM 2065 N N . ASN A 1 252 ? 0.074 -6.109 10.606 1.00 96.06 252 ASN A N 1
ATOM 2066 C CA . ASN A 1 252 ? 0.686 -4.896 11.129 1.00 96.06 252 ASN A CA 1
ATOM 2067 C C . ASN A 1 252 ? -0.315 -3.759 11.005 1.00 96.06 252 ASN A C 1
ATOM 2069 O O . ASN A 1 252 ? -0.873 -3.521 9.929 1.00 96.06 252 ASN A O 1
ATOM 2073 N N . TYR A 1 253 ? -0.525 -3.038 12.090 1.00 95.69 253 TYR A N 1
ATOM 2074 C CA . TYR A 1 253 ? -1.371 -1.862 12.079 1.00 95.69 253 TYR A CA 1
ATOM 2075 C C . TYR A 1 253 ? -0.971 -0.927 13.203 1.00 95.69 253 TYR A C 1
ATOM 2077 O O . TYR A 1 253 ? -0.339 -1.317 14.186 1.00 95.69 253 TYR A O 1
ATOM 2085 N N . HIS A 1 254 ? -1.362 0.322 13.058 1.00 94.25 254 HIS A N 1
ATOM 2086 C CA . HIS A 1 254 ? -1.396 1.232 14.175 1.00 94.25 254 HIS A CA 1
ATOM 2087 C C . HIS A 1 254 ? -2.678 2.037 14.117 1.00 94.25 254 HIS A C 1
ATOM 2089 O O . HIS A 1 254 ? -3.192 2.336 13.034 1.00 94.25 254 HIS A O 1
ATOM 2095 N N . TYR A 1 255 ? -3.191 2.390 15.288 1.00 95.06 255 TYR A N 1
ATOM 2096 C CA . TYR A 1 255 ? -4.362 3.235 15.361 1.00 95.06 255 TYR A CA 1
ATOM 2097 C C . TYR A 1 255 ? -4.216 4.378 16.348 1.00 95.06 255 TYR A C 1
ATOM 2099 O O . TYR A 1 255 ? -3.506 4.270 17.347 1.00 95.06 255 TYR A O 1
ATOM 2107 N N . ILE A 1 256 ? -4.917 5.468 16.045 1.00 93.44 256 ILE A N 1
ATOM 2108 C CA . ILE A 1 256 ? -4.950 6.688 16.844 1.00 93.44 256 ILE A CA 1
ATOM 2109 C C . ILE A 1 256 ? -6.408 7.062 17.107 1.00 93.44 256 ILE A C 1
ATOM 2111 O O . ILE A 1 256 ? -7.204 7.178 16.181 1.00 93.44 256 ILE A O 1
ATOM 2115 N N . VAL A 1 257 ? -6.762 7.312 18.362 1.00 94.31 257 VAL A N 1
ATOM 2116 C CA . VAL A 1 257 ? -8.007 7.997 18.725 1.00 94.31 257 VAL A CA 1
ATOM 2117 C C . VAL A 1 257 ? -7.624 9.251 19.486 1.00 94.31 257 VAL A C 1
ATOM 2119 O O . VAL A 1 257 ? -6.984 9.167 20.535 1.00 94.31 257 VAL A O 1
ATOM 2122 N N . ARG A 1 258 ? -7.975 10.415 18.940 1.00 90.62 258 ARG A N 1
ATOM 2123 C CA . ARG A 1 258 ? -7.592 11.707 19.518 1.00 90.62 258 ARG A CA 1
ATOM 2124 C C . ARG A 1 258 ? -8.663 12.768 19.348 1.00 90.62 258 ARG A C 1
ATOM 2126 O O . ARG A 1 258 ? -9.460 12.702 18.416 1.00 90.62 258 ARG A O 1
ATOM 2133 N N . ARG A 1 259 ? -8.613 13.782 20.205 1.00 89.56 259 ARG A N 1
ATOM 2134 C CA . ARG A 1 259 ? -9.317 15.056 20.004 1.00 89.56 259 ARG A CA 1
ATOM 2135 C C . ARG A 1 259 ? -8.609 15.873 18.914 1.00 89.56 259 ARG A C 1
ATOM 2137 O O . ARG A 1 259 ? -7.397 15.731 18.719 1.00 89.56 259 ARG A O 1
ATOM 2144 N N . GLU A 1 260 ? -9.352 16.667 18.154 1.00 84.62 260 GLU A N 1
ATOM 2145 C CA . GLU A 1 260 ? -8.773 17.653 17.244 1.00 84.62 260 GLU A CA 1
ATOM 2146 C C . GLU A 1 260 ? -8.095 18.761 18.061 1.00 84.62 260 GLU A C 1
ATOM 2148 O O . GLU A 1 260 ? -8.586 19.170 19.110 1.00 84.62 260 GLU A O 1
ATOM 2153 N N . SER A 1 261 ? -6.918 19.204 17.617 1.00 69.00 261 SER A N 1
ATOM 2154 C CA . SER A 1 261 ? -6.231 20.323 18.259 1.00 69.00 261 SER A CA 1
ATOM 2155 C C . SER A 1 261 ? -6.860 21.615 17.779 1.00 69.00 261 SER A C 1
ATOM 2157 O O . SER A 1 261 ? -6.756 21.937 16.596 1.00 69.00 261 SER A O 1
ATOM 2159 N N . ASN A 1 262 ? -7.436 22.382 18.696 1.00 62.06 262 ASN A N 1
ATOM 2160 C CA . ASN A 1 262 ? -7.730 23.782 18.433 1.00 62.06 262 ASN A CA 1
ATOM 2161 C C . ASN A 1 262 ? -6.392 24.540 18.484 1.00 62.06 262 ASN A C 1
ATOM 2163 O O . ASN A 1 262 ? -5.521 24.196 19.284 1.00 62.06 262 ASN A O 1
ATOM 2167 N N . GLU A 1 263 ? -6.203 25.562 17.646 1.00 54.53 263 GLU A N 1
ATOM 2168 C CA . GLU A 1 263 ? -4.938 26.320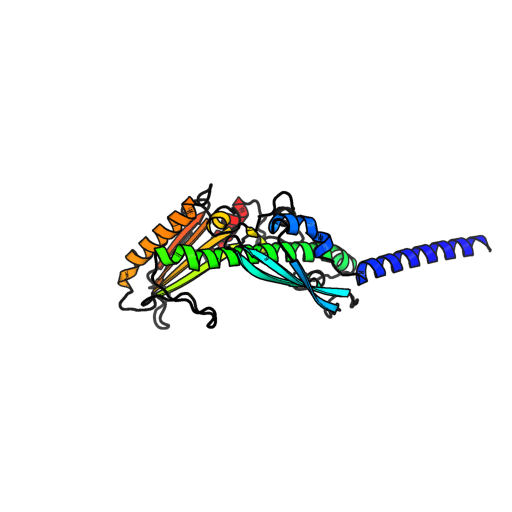 17.541 1.00 54.53 263 GLU A CA 1
ATOM 2169 C C . GLU A 1 263 ? -4.460 26.934 18.879 1.00 54.53 263 GLU A C 1
ATOM 2171 O O . GLU A 1 263 ? -3.295 27.306 19.009 1.00 54.53 263 GLU A O 1
ATOM 2176 N N . GLU A 1 264 ? -5.339 27.014 19.884 1.00 49.19 264 GLU A N 1
ATOM 2177 C CA . GLU A 1 264 ? -5.069 27.565 21.218 1.00 49.19 264 GLU A CA 1
ATOM 2178 C C . GLU A 1 264 ? -4.605 26.531 22.262 1.00 49.19 264 GLU A C 1
ATOM 2180 O O . GLU A 1 264 ? -4.102 26.921 23.316 1.00 49.19 264 GLU A O 1
ATOM 2185 N N . THR A 1 265 ? -4.759 25.226 22.012 1.00 48.69 265 THR A N 1
ATOM 2186 C CA . THR A 1 265 ? -4.367 24.175 22.968 1.00 48.69 265 THR A CA 1
ATOM 2187 C C . THR A 1 265 ? -2.988 23.633 22.602 1.00 48.69 265 THR A C 1
ATOM 2189 O O . THR A 1 265 ? -2.780 23.121 21.503 1.00 48.69 265 THR A O 1
ATOM 2192 N N . GLU A 1 266 ? -2.014 23.749 23.512 1.00 49.16 266 GLU A N 1
ATOM 2193 C CA . GLU A 1 266 ? -0.713 23.101 23.330 1.00 49.16 266 GLU A CA 1
ATOM 2194 C C . GLU A 1 266 ? -0.923 21.595 23.085 1.00 49.16 266 GLU A C 1
ATOM 2196 O O . GLU A 1 266 ? -1.685 20.946 23.800 1.00 49.16 266 GLU A O 1
ATOM 2201 N N . LEU A 1 267 ? -0.189 21.017 22.124 1.00 49.91 267 LEU A N 1
ATOM 2202 C CA . LEU A 1 267 ? -0.199 19.581 21.777 1.00 49.91 267 LEU A CA 1
ATOM 2203 C C . LEU A 1 267 ? -0.056 18.626 22.986 1.00 49.91 267 LEU A C 1
ATOM 2205 O O . LEU A 1 267 ? -0.307 17.432 22.856 1.00 49.91 267 LEU A O 1
ATOM 2209 N N . LYS A 1 268 ? 0.375 19.141 24.143 1.00 48.16 268 LYS A N 1
ATOM 2210 C CA . LYS A 1 268 ? 0.614 18.404 25.388 1.00 48.16 268 LYS A CA 1
ATOM 2211 C C . LYS A 1 268 ? -0.658 17.977 26.128 1.00 48.16 268 LYS A C 1
ATOM 2213 O O . LYS A 1 268 ? -0.578 17.007 26.872 1.00 48.16 268 LYS A O 1
ATOM 2218 N N . ASP A 1 269 ? -1.791 18.645 25.902 1.00 51.22 269 ASP A N 1
ATOM 2219 C CA . ASP A 1 269 ? -3.064 18.352 26.590 1.00 51.22 269 ASP A CA 1
ATOM 2220 C C . ASP A 1 269 ? -4.070 17.594 25.704 1.00 51.22 269 ASP A C 1
ATOM 2222 O O . ASP A 1 269 ? -5.228 17.389 26.080 1.00 51.22 269 ASP A O 1
ATOM 2226 N N . LEU A 1 270 ? -3.645 17.154 24.516 1.00 63.72 270 LEU A N 1
ATOM 2227 C CA . LEU A 1 270 ? -4.478 16.326 23.656 1.00 63.72 270 LEU A CA 1
ATOM 2228 C C . LEU A 1 270 ? -4.615 14.934 24.262 1.00 63.72 270 LEU A C 1
ATOM 2230 O O . LEU A 1 270 ? -3.648 14.181 24.375 1.00 63.72 270 LEU A O 1
ATOM 2234 N N . ASP A 1 271 ? -5.847 14.575 24.609 1.00 72.75 271 ASP A N 1
ATOM 2235 C CA . ASP A 1 271 ? -6.173 13.219 25.012 1.00 72.75 271 ASP A CA 1
ATOM 2236 C C . ASP A 1 271 ? -6.050 12.277 23.800 1.00 72.75 271 ASP A C 1
ATOM 2238 O O . ASP A 1 271 ? -6.936 12.199 22.942 1.00 72.75 271 ASP A O 1
ATOM 2242 N N . VAL A 1 272 ? -4.905 11.598 23.711 1.00 85.00 272 VAL A N 1
ATOM 2243 C CA . VAL A 1 272 ? -4.512 10.720 22.605 1.00 85.00 272 VAL A CA 1
ATOM 2244 C C . VAL A 1 272 ? -4.365 9.297 23.124 1.00 85.00 272 VAL A C 1
ATOM 2246 O O . VAL A 1 272 ? -3.671 9.036 24.104 1.00 85.00 272 VAL A O 1
ATOM 2249 N N . THR A 1 273 ? -4.993 8.351 22.434 1.00 89.06 273 THR A N 1
ATOM 2250 C CA . THR A 1 273 ? -4.640 6.935 22.529 1.00 89.06 273 THR A CA 1
ATOM 2251 C C . THR A 1 273 ? -4.033 6.511 21.208 1.00 89.06 273 THR A C 1
ATOM 2253 O O . THR A 1 273 ? -4.686 6.597 20.172 1.00 89.06 273 THR A O 1
ATOM 2256 N N . GLU A 1 274 ? -2.794 6.042 21.258 1.00 91.19 274 GLU A N 1
ATOM 2257 C CA . GLU A 1 274 ? -2.047 5.568 20.102 1.00 91.19 274 GLU A CA 1
ATOM 2258 C C . GLU A 1 274 ? -1.493 4.174 20.397 1.00 91.19 274 GLU A C 1
ATOM 2260 O O . GLU A 1 274 ? -0.918 3.933 21.461 1.00 91.19 274 GLU A O 1
ATOM 2265 N N . VAL A 1 275 ? -1.714 3.237 19.477 1.00 93.88 275 VAL A N 1
ATOM 2266 C CA . VAL A 1 275 ? -1.330 1.834 19.646 1.00 93.88 275 VAL A CA 1
ATOM 2267 C C . VAL A 1 275 ? -0.695 1.317 18.371 1.00 93.88 275 VAL A C 1
ATOM 2269 O O . VAL A 1 275 ? -1.233 1.494 17.281 1.00 93.88 275 VAL A O 1
ATOM 2272 N N . TYR A 1 276 ? 0.427 0.624 18.538 1.00 94.94 276 TYR A N 1
ATOM 2273 C CA . TYR A 1 276 ? 1.198 0.006 17.472 1.00 94.94 276 TYR A CA 1
ATOM 2274 C C . TYR A 1 276 ? 1.184 -1.511 17.636 1.00 94.94 276 TYR A C 1
ATOM 2276 O O . TYR A 1 276 ? 1.438 -2.020 18.729 1.00 94.94 276 TYR A O 1
ATOM 2284 N N . VAL A 1 277 ? 0.905 -2.239 16.556 1.00 96.25 277 VAL A N 1
ATOM 2285 C CA . VAL A 1 277 ? 0.863 -3.704 16.537 1.00 96.25 277 VAL A CA 1
ATOM 2286 C C . VAL A 1 277 ? 1.730 -4.228 15.404 1.00 96.25 277 VAL A C 1
ATOM 2288 O O . VAL A 1 277 ? 1.506 -3.911 14.238 1.00 96.25 277 VAL A O 1
ATOM 2291 N N . LEU A 1 278 ? 2.732 -5.033 15.756 1.00 95.06 278 LEU A N 1
ATOM 2292 C CA . LEU A 1 278 ? 3.708 -5.613 14.838 1.00 95.06 278 LEU A CA 1
ATOM 2293 C C . LEU A 1 278 ? 3.617 -7.133 14.894 1.00 95.06 278 LEU A C 1
ATOM 2295 O O . LEU A 1 278 ? 4.016 -7.744 15.885 1.00 95.06 278 LEU A O 1
ATOM 2299 N N . ASN A 1 279 ? 3.169 -7.750 13.807 1.00 94.00 279 ASN A N 1
ATOM 2300 C CA . ASN A 1 279 ? 2.834 -9.169 13.754 1.00 94.00 279 ASN A CA 1
ATOM 2301 C C . ASN A 1 279 ? 1.909 -9.617 14.898 1.00 94.00 279 ASN A C 1
ATOM 2303 O O . ASN A 1 279 ? 2.246 -10.534 15.649 1.00 94.00 279 ASN A O 1
ATOM 2307 N N . GLY A 1 280 ? 0.780 -8.927 15.069 1.00 93.12 280 GLY A N 1
ATOM 2308 C CA . GLY A 1 280 ? -0.214 -9.251 16.098 1.00 93.12 280 GLY A CA 1
ATOM 2309 C C . GLY A 1 280 ? 0.196 -8.921 17.539 1.00 93.12 280 GLY A C 1
ATOM 2310 O O . GLY A 1 280 ? -0.624 -9.027 18.449 1.00 93.12 280 GLY A O 1
ATOM 2311 N N . GLU A 1 281 ? 1.434 -8.484 17.773 1.00 95.00 281 GLU A N 1
ATOM 2312 C CA . GLU A 1 281 ? 1.926 -8.123 19.101 1.00 95.00 281 GLU A CA 1
ATOM 2313 C C . GLU A 1 281 ? 1.917 -6.606 19.287 1.00 95.00 281 GLU A C 1
ATOM 2315 O O . GLU A 1 281 ? 2.502 -5.867 18.492 1.00 95.00 281 GLU A O 1
ATOM 2320 N N . LYS A 1 282 ? 1.271 -6.130 20.362 1.00 95.19 282 LYS A N 1
ATOM 2321 C CA . LYS A 1 282 ? 1.349 -4.720 20.765 1.00 95.19 282 LYS A CA 1
ATOM 2322 C C . LYS A 1 282 ? 2.798 -4.373 21.101 1.00 95.19 282 LYS A C 1
ATOM 2324 O O . LYS A 1 282 ? 3.422 -5.045 21.922 1.00 95.19 282 LYS A O 1
ATOM 2329 N N . ILE A 1 283 ? 3.305 -3.304 20.500 1.00 93.12 283 ILE A N 1
ATOM 2330 C CA . ILE A 1 283 ? 4.623 -2.750 20.796 1.00 93.12 283 ILE A CA 1
ATOM 2331 C C . ILE A 1 283 ? 4.478 -1.336 21.350 1.00 93.12 283 ILE A C 1
ATOM 2333 O O . ILE A 1 283 ? 3.568 -0.592 20.984 1.00 93.12 283 ILE A O 1
ATOM 2337 N N . THR A 1 284 ? 5.392 -0.969 22.239 1.00 87.94 284 THR A N 1
ATOM 2338 C CA . THR A 1 284 ? 5.416 0.345 22.880 1.00 87.94 284 THR A CA 1
ATOM 2339 C C . THR A 1 284 ? 6.644 1.098 22.394 1.00 87.94 284 THR A C 1
ATOM 2341 O O . THR A 1 284 ? 7.753 0.567 22.463 1.00 87.94 284 THR A O 1
ATOM 2344 N N . PHE A 1 285 ? 6.450 2.330 21.934 1.00 83.75 285 PHE A N 1
ATOM 2345 C CA . PHE A 1 285 ? 7.537 3.277 21.688 1.00 83.75 285 PHE A CA 1
ATOM 2346 C C . PHE A 1 285 ? 7.709 4.198 22.893 1.00 83.75 285 PHE A C 1
ATOM 2348 O O . PHE A 1 285 ? 6.770 4.381 23.673 1.00 83.75 285 PHE A O 1
ATOM 2355 N N . ASP A 1 286 ? 8.910 4.749 23.076 1.00 75.94 286 ASP A N 1
ATOM 2356 C CA . ASP A 1 286 ? 9.107 5.758 24.115 1.00 75.94 286 ASP A CA 1
ATOM 2357 C C . ASP A 1 286 ? 8.257 6.986 23.739 1.00 75.94 286 ASP A C 1
ATOM 2359 O O . ASP A 1 286 ? 8.401 7.504 22.632 1.00 75.94 286 ASP A O 1
ATOM 2363 N N . PRO A 1 287 ? 7.352 7.459 24.615 1.00 66.88 287 PRO A N 1
ATOM 2364 C CA . PRO A 1 287 ? 6.523 8.629 24.329 1.00 66.88 287 PRO A CA 1
ATOM 2365 C C . PRO A 1 287 ? 7.338 9.915 24.100 1.00 66.88 287 PRO A C 1
ATOM 2367 O O . PRO A 1 287 ? 6.792 10.894 23.602 1.00 66.88 287 PRO A O 1
ATOM 2370 N N . ASN A 1 288 ? 8.628 9.928 24.458 1.00 69.19 288 ASN A N 1
ATOM 2371 C CA . ASN A 1 288 ? 9.558 11.026 24.183 1.00 69.19 288 ASN A CA 1
ATOM 2372 C C . ASN A 1 288 ? 10.374 10.825 22.892 1.00 69.19 288 ASN A C 1
ATOM 2374 O O . ASN A 1 288 ? 11.201 11.677 22.561 1.00 69.19 288 ASN A O 1
ATOM 2378 N N . GLU A 1 289 ? 10.208 9.699 22.195 1.00 70.88 289 GLU A N 1
ATOM 2379 C CA . GLU A 1 289 ? 10.911 9.410 20.946 1.00 70.88 289 GLU A CA 1
ATOM 2380 C C . GLU A 1 289 ? 10.359 10.272 19.805 1.00 70.88 289 GLU A C 1
ATOM 2382 O O . GLU A 1 289 ? 9.148 10.415 19.625 1.00 70.88 289 GLU A O 1
ATOM 2387 N N . GLU A 1 290 ? 11.257 10.854 19.009 1.00 67.50 290 GLU A N 1
ATOM 2388 C CA . GLU A 1 290 ? 10.874 11.618 17.824 1.00 67.50 290 GLU A CA 1
ATOM 2389 C C . GLU A 1 290 ? 10.401 10.643 16.725 1.00 67.50 290 GLU A C 1
ATOM 2391 O O . GLU A 1 290 ? 11.137 9.748 16.313 1.00 67.50 290 GLU A O 1
ATOM 2396 N N . TYR A 1 291 ? 9.172 10.826 16.235 1.00 77.88 291 TYR A N 1
ATOM 2397 C CA . TYR A 1 291 ? 8.544 10.059 15.141 1.00 77.88 291 TYR A CA 1
ATOM 2398 C C . TYR A 1 291 ? 8.310 8.544 15.376 1.00 77.88 291 TYR A C 1
ATOM 2400 O O . TYR A 1 291 ? 8.785 7.718 14.583 1.00 77.88 291 TYR A O 1
ATOM 2408 N N . PRO A 1 292 ? 7.470 8.139 16.351 1.00 83.12 292 PRO A N 1
ATOM 2409 C CA . PRO A 1 292 ? 7.118 6.730 16.587 1.00 83.12 292 PRO A CA 1
ATOM 2410 C C . PRO A 1 292 ? 6.618 5.986 15.335 1.00 83.12 292 PRO A C 1
ATOM 2412 O O . PRO A 1 292 ? 6.982 4.834 15.095 1.00 83.12 292 PRO A O 1
ATOM 2415 N N . SER A 1 293 ? 5.870 6.656 14.452 1.00 82.06 293 SER A N 1
ATOM 2416 C CA . SER A 1 293 ? 5.389 6.047 13.205 1.00 82.06 293 SER A CA 1
ATOM 2417 C C . SER A 1 293 ? 6.512 5.746 12.203 1.00 82.06 293 SER A C 1
ATOM 2419 O O . SER A 1 293 ? 6.421 4.774 11.453 1.00 82.06 293 SER A O 1
ATOM 2421 N N . ALA A 1 294 ? 7.583 6.548 12.172 1.00 84.31 294 ALA A N 1
ATOM 2422 C CA . ALA A 1 294 ? 8.758 6.246 11.354 1.00 84.31 294 ALA A CA 1
ATOM 2423 C C . ALA A 1 294 ? 9.494 5.026 11.912 1.00 84.31 294 ALA A C 1
ATOM 2425 O O . ALA A 1 294 ? 9.861 4.127 11.154 1.00 84.31 294 ALA A O 1
ATOM 2426 N N . ARG A 1 295 ? 9.618 4.947 13.241 1.00 87.38 295 ARG A N 1
ATOM 2427 C CA . ARG A 1 295 ? 10.227 3.799 13.906 1.00 87.38 295 ARG A CA 1
ATOM 2428 C C . ARG A 1 295 ? 9.438 2.512 13.686 1.00 87.38 295 ARG A C 1
ATOM 2430 O O . ARG A 1 295 ? 10.032 1.473 13.414 1.00 87.38 295 ARG A O 1
ATOM 2437 N N . PHE A 1 296 ? 8.112 2.581 13.727 1.00 90.44 296 PHE A N 1
ATOM 2438 C CA . PHE A 1 296 ? 7.249 1.446 13.417 1.00 90.44 296 PHE A CA 1
ATOM 2439 C C . PHE A 1 296 ? 7.524 0.864 12.026 1.00 90.44 296 PHE A C 1
ATOM 2441 O O . PHE A 1 296 ? 7.708 -0.347 11.892 1.00 90.44 296 PHE A O 1
ATOM 2448 N N . ARG A 1 297 ? 7.652 1.725 11.008 1.00 88.94 297 ARG A N 1
ATOM 2449 C CA . ARG A 1 297 ? 8.038 1.306 9.650 1.00 88.94 297 ARG A CA 1
ATOM 2450 C C . ARG A 1 297 ? 9.404 0.635 9.612 1.00 88.94 297 ARG A C 1
ATOM 2452 O O . ARG A 1 297 ? 9.563 -0.381 8.938 1.00 88.94 297 ARG A O 1
ATOM 2459 N N . GLU A 1 298 ? 10.374 1.154 10.361 1.00 89.50 298 GLU A N 1
ATOM 2460 C CA . GLU A 1 298 ? 11.692 0.526 10.450 1.00 89.50 298 GLU A CA 1
ATOM 2461 C C . GLU A 1 298 ? 11.632 -0.865 11.086 1.00 89.50 298 GLU A C 1
ATOM 2463 O O . GLU A 1 298 ? 12.317 -1.776 10.631 1.00 89.50 298 GLU A O 1
ATOM 2468 N N . GLU A 1 299 ? 10.829 -1.066 12.130 1.00 91.00 299 GLU A N 1
ATOM 2469 C CA . GLU A 1 299 ? 10.696 -2.382 12.761 1.00 91.00 299 GLU A CA 1
ATOM 2470 C C . GLU A 1 299 ? 10.034 -3.404 11.818 1.00 91.00 299 GLU A C 1
ATOM 2472 O O . GLU A 1 299 ? 10.493 -4.548 11.736 1.00 91.00 299 GLU A O 1
ATOM 2477 N N . ILE A 1 300 ? 9.037 -2.986 11.026 1.00 92.19 300 ILE A N 1
ATOM 2478 C CA . ILE A 1 300 ? 8.457 -3.811 9.949 1.00 92.19 300 ILE A CA 1
ATOM 2479 C C . ILE A 1 300 ? 9.536 -4.180 8.922 1.00 92.19 300 ILE A C 1
ATOM 2481 O O . ILE A 1 300 ? 9.723 -5.359 8.599 1.00 92.19 300 ILE A O 1
ATOM 2485 N N . ALA A 1 301 ? 10.283 -3.185 8.437 1.00 90.06 301 ALA A N 1
ATOM 2486 C CA . ALA A 1 301 ? 11.343 -3.371 7.453 1.00 90.06 301 ALA A CA 1
ATOM 2487 C C . ALA A 1 301 ? 12.438 -4.329 7.965 1.00 90.06 301 ALA A C 1
ATOM 2489 O O . ALA A 1 301 ? 12.794 -5.281 7.265 1.00 90.06 301 ALA A O 1
ATOM 2490 N N . LYS A 1 302 ? 12.900 -4.178 9.215 1.00 89.94 302 LYS A N 1
ATOM 2491 C CA . LYS A 1 302 ? 13.867 -5.101 9.843 1.00 89.94 302 LYS A CA 1
ATOM 2492 C C . LYS A 1 302 ? 13.341 -6.528 9.905 1.00 89.94 302 LYS A C 1
ATOM 2494 O O . LYS A 1 302 ? 14.066 -7.451 9.537 1.00 89.94 302 LYS A O 1
ATOM 2499 N N . LYS A 1 303 ? 12.091 -6.729 10.343 1.00 90.12 303 LYS A N 1
ATOM 2500 C CA . LYS A 1 303 ? 11.484 -8.072 10.408 1.00 90.12 303 LYS A CA 1
ATOM 2501 C C . LYS A 1 303 ? 11.365 -8.723 9.028 1.00 90.12 303 LYS A C 1
ATOM 2503 O O . LYS A 1 303 ? 11.461 -9.944 8.927 1.00 90.12 303 LYS A O 1
ATOM 2508 N N . CYS A 1 304 ? 11.206 -7.924 7.976 1.00 88.44 304 CYS A N 1
ATOM 2509 C CA . CYS A 1 304 ? 11.184 -8.401 6.592 1.00 88.44 304 CYS A CA 1
ATOM 2510 C C . CYS A 1 304 ? 12.586 -8.538 5.961 1.00 88.44 304 CYS A C 1
ATOM 2512 O O . CYS A 1 304 ? 12.704 -8.929 4.799 1.00 88.44 304 CYS A O 1
ATOM 2514 N N . GLY A 1 305 ? 13.651 -8.256 6.718 1.00 88.75 305 GLY A N 1
ATOM 2515 C CA . GLY A 1 305 ? 15.036 -8.415 6.279 1.00 88.75 305 GLY A CA 1
ATOM 2516 C C . GLY A 1 305 ? 15.550 -7.292 5.379 1.00 88.75 305 GLY A C 1
ATOM 2517 O O . GLY A 1 305 ? 16.506 -7.517 4.643 1.00 88.75 305 GLY A O 1
ATOM 2518 N N . TYR A 1 306 ? 14.931 -6.110 5.416 1.00 87.94 306 TYR A N 1
ATOM 2519 C CA . TYR A 1 306 ? 15.447 -4.938 4.715 1.00 87.94 306 TYR A CA 1
ATOM 2520 C C . TYR A 1 306 ? 16.648 -4.359 5.467 1.00 87.94 306 TYR A C 1
ATOM 2522 O O . TYR A 1 306 ? 16.641 -4.223 6.694 1.00 87.94 306 TYR A O 1
ATOM 2530 N N . VAL A 1 307 ? 17.671 -3.969 4.714 1.00 86.31 307 VAL A N 1
ATOM 2531 C CA . VAL A 1 307 ? 18.743 -3.098 5.191 1.00 86.31 307 VAL A CA 1
ATOM 2532 C C . VAL A 1 307 ? 18.166 -1.701 5.400 1.00 86.31 307 VAL A C 1
ATOM 2534 O O . VAL A 1 307 ? 17.541 -1.145 4.501 1.00 86.31 307 VAL A O 1
ATOM 2537 N N . ILE A 1 308 ? 18.372 -1.149 6.594 1.00 83.38 308 ILE A N 1
ATOM 2538 C CA . ILE A 1 308 ? 17.965 0.210 6.954 1.00 83.38 308 ILE A CA 1
ATOM 2539 C C . ILE A 1 308 ? 19.237 1.017 7.173 1.00 83.38 308 ILE A C 1
ATOM 2541 O O . ILE A 1 308 ? 19.799 1.025 8.272 1.00 83.38 308 ILE A O 1
ATOM 2545 N N . SER A 1 309 ? 19.735 1.661 6.119 1.00 69.12 309 SER A N 1
ATOM 2546 C CA . SER A 1 309 ? 20.792 2.655 6.276 1.00 69.12 309 SER A CA 1
ATOM 2547 C C . SER A 1 309 ? 20.231 3.856 7.039 1.00 69.12 309 SER A C 1
ATOM 2549 O O . SER A 1 309 ? 19.178 4.377 6.666 1.00 69.12 309 SER A O 1
ATOM 2551 N N . LYS A 1 310 ? 20.925 4.326 8.082 1.00 54.16 310 LYS A N 1
ATOM 2552 C CA . LYS A 1 310 ? 20.639 5.651 8.647 1.00 54.16 310 LYS A CA 1
ATOM 2553 C C . LYS A 1 310 ? 20.976 6.686 7.573 1.00 54.16 310 LYS A C 1
ATOM 2555 O O . LYS A 1 310 ? 22.153 6.836 7.250 1.00 54.16 310 LYS A O 1
ATOM 2560 N N . LYS A 1 311 ? 19.958 7.328 7.002 1.00 46.56 311 LYS A N 1
ATOM 2561 C CA . LYS A 1 311 ? 20.147 8.601 6.302 1.00 46.56 311 LYS A CA 1
ATOM 2562 C C . LYS A 1 311 ? 20.371 9.703 7.328 1.00 46.56 311 LYS A C 1
ATOM 2564 O O . LYS A 1 311 ? 19.744 9.628 8.407 1.00 46.56 311 LYS A O 1
#

Organism: NCBI:txid1341156